Protein AF-A0A8H3ZBY4-F1 (afdb_monomer_lite)

Secondary structure (DSSP, 8-state):
-----SSTTSTTSTTS------PPPBS-HHHHTHHHHHH---SSTTPPEEEEEEEEESSSSEEEEEEEEEETTEEEEEEEEEE--TT-EEEEE-TTSS-TTEEEEE-PPPEEEEE-TT-SS-EEEEEEEEE-SS-EEEEEEEEESSS-GGGEEEEEEEETTSS-EEEEESSPPSS-EEEEEPTT-EEEEEEEEPGGGTTS-EEEEEEEE--TT---HHHHHTTTTSBGGGGEEEEGGG-TT--S--------

Structure (mmCIF, N/CA/C/O backbone):
data_AF-A0A8H3ZBY4-F1
#
_entry.id   AF-A0A8H3ZBY4-F1
#
loop_
_atom_site.group_PDB
_atom_site.id
_atom_site.type_symbol
_atom_site.label_atom_id
_atom_site.label_alt_id
_atom_site.label_comp_id
_atom_site.label_asym_id
_atom_site.label_entity_id
_atom_site.label_seq_id
_atom_site.pdbx_PDB_ins_code
_atom_site.Cartn_x
_atom_site.Cartn_y
_atom_site.Cartn_z
_atom_site.occupancy
_atom_site.B_iso_or_equiv
_atom_site.auth_seq_id
_atom_site.auth_comp_id
_atom_site.auth_asym_id
_atom_site.auth_atom_id
_atom_site.pdbx_PDB_model_num
ATOM 1 N N . MET A 1 1 ? 7.062 -51.627 -42.697 1.00 39.53 1 MET A N 1
ATOM 2 C CA . MET A 1 1 ? 7.674 -51.010 -41.499 1.00 39.53 1 MET A CA 1
ATOM 3 C C . MET A 1 1 ? 8.333 -49.692 -41.887 1.00 39.53 1 MET A C 1
ATOM 5 O O . MET A 1 1 ? 9.428 -49.724 -42.424 1.00 39.53 1 MET A O 1
ATOM 9 N N . LYS A 1 2 ? 7.661 -48.557 -41.666 1.00 33.38 2 LYS A N 1
ATOM 10 C CA . LYS A 1 2 ? 8.268 -47.217 -41.589 1.00 33.38 2 LYS A CA 1
ATOM 11 C C . LYS A 1 2 ? 7.387 -46.391 -40.653 1.00 33.38 2 LYS A C 1
ATOM 13 O O . LYS A 1 2 ? 6.396 -45.817 -41.078 1.00 33.38 2 LYS A O 1
ATOM 18 N N . ALA A 1 3 ? 7.693 -46.461 -39.363 1.00 42.72 3 ALA A N 1
ATOM 19 C CA . ALA A 1 3 ? 7.068 -45.664 -38.319 1.00 42.72 3 ALA A CA 1
ATOM 20 C C . ALA A 1 3 ? 8.110 -44.649 -37.843 1.00 42.72 3 ALA A C 1
ATOM 22 O O . ALA A 1 3 ? 8.854 -44.929 -36.916 1.00 42.72 3 ALA A O 1
ATOM 23 N N . PHE A 1 4 ? 8.217 -43.521 -38.539 1.00 49.34 4 PHE A N 1
ATOM 24 C CA . PHE A 1 4 ? 9.007 -42.363 -38.119 1.00 49.34 4 PHE A CA 1
ATOM 25 C C . PHE A 1 4 ? 8.400 -41.129 -38.785 1.00 49.34 4 PHE A C 1
ATOM 27 O O . PHE A 1 4 ? 8.903 -40.690 -39.806 1.00 49.34 4 PHE A O 1
ATOM 34 N N . ASP A 1 5 ? 7.275 -40.634 -38.263 1.00 47.12 5 ASP A N 1
ATOM 35 C CA . ASP A 1 5 ? 6.756 -39.310 -38.659 1.00 47.12 5 ASP A CA 1
ATOM 36 C C . ASP A 1 5 ? 5.780 -38.678 -37.649 1.00 47.12 5 ASP A C 1
ATOM 38 O O . ASP A 1 5 ? 5.050 -37.741 -37.955 1.00 47.12 5 ASP A O 1
ATOM 42 N N . SER A 1 6 ? 5.765 -39.152 -36.402 1.00 46.03 6 SER A N 1
ATOM 43 C CA . SER A 1 6 ? 4.920 -38.578 -35.344 1.00 46.03 6 SER A CA 1
ATOM 44 C C . SER A 1 6 ? 5.687 -37.729 -34.327 1.00 46.03 6 SER A C 1
ATOM 46 O O . SER A 1 6 ? 5.061 -37.027 -33.537 1.00 46.03 6 SER A O 1
ATOM 48 N N . LEU A 1 7 ? 7.027 -37.726 -34.351 1.00 43.91 7 LEU A N 1
ATOM 49 C CA . LEU A 1 7 ? 7.822 -36.936 -33.400 1.00 43.91 7 LEU A CA 1
ATOM 50 C C . LEU A 1 7 ? 7.946 -35.456 -33.809 1.00 43.91 7 LEU A C 1
ATOM 52 O O . LEU A 1 7 ? 8.046 -34.587 -32.949 1.00 43.91 7 LEU A O 1
ATOM 56 N N . SER A 1 8 ? 7.866 -35.151 -35.106 1.00 44.59 8 SER A N 1
ATOM 57 C CA . SER A 1 8 ? 7.977 -33.787 -35.651 1.00 44.59 8 SER A CA 1
ATOM 58 C C . SER A 1 8 ? 6.738 -32.922 -35.377 1.00 44.59 8 SER A C 1
ATOM 60 O O . SER A 1 8 ? 6.825 -31.697 -35.377 1.00 44.59 8 SER A O 1
ATOM 62 N N . LEU A 1 9 ? 5.589 -33.552 -35.102 1.00 41.53 9 LEU A N 1
ATOM 63 C CA . LEU A 1 9 ? 4.327 -32.875 -34.773 1.00 41.53 9 LEU A CA 1
ATOM 64 C C . LEU A 1 9 ? 4.152 -32.575 -33.276 1.00 41.53 9 LEU A C 1
ATOM 66 O O . LEU A 1 9 ? 3.220 -31.862 -32.913 1.00 41.53 9 LEU A O 1
ATOM 70 N N . LEU A 1 10 ? 5.048 -33.059 -32.411 1.00 43.72 10 LEU A N 1
ATOM 71 C CA . LEU A 1 10 ? 5.030 -32.754 -30.973 1.00 43.72 10 LEU A CA 1
ATOM 72 C C . LEU A 1 10 ? 5.934 -31.572 -30.590 1.00 43.72 10 LEU A C 1
ATOM 74 O O . LEU A 1 10 ? 5.859 -31.087 -29.462 1.00 43.72 10 LEU A O 1
ATOM 78 N N . LEU A 1 11 ? 6.739 -31.048 -31.523 1.00 43.47 11 LEU A N 1
ATOM 79 C CA . LEU A 1 11 ? 7.607 -29.900 -31.254 1.00 43.47 11 LEU A CA 1
ATOM 80 C C . LEU A 1 11 ? 6.955 -28.496 -31.220 1.00 43.47 11 LEU A C 1
ATOM 82 O O . LEU A 1 11 ? 7.626 -27.607 -30.698 1.00 43.47 11 LEU A O 1
ATOM 86 N N . PRO A 1 12 ? 5.697 -28.221 -31.642 1.00 43.69 12 PRO A N 1
ATOM 87 C CA . PRO A 1 12 ? 5.129 -26.883 -31.460 1.00 43.69 12 PRO A CA 1
ATOM 88 C C . PRO A 1 12 ? 4.427 -26.687 -30.101 1.00 43.69 12 PRO A C 1
ATOM 90 O O . PRO A 1 12 ? 4.002 -25.577 -29.797 1.00 43.69 12 PRO A O 1
ATOM 93 N N . LEU A 1 13 ? 4.321 -27.718 -29.250 1.00 39.03 13 LEU A N 1
ATOM 94 C CA . LEU A 1 13 ? 3.692 -27.598 -27.921 1.00 39.03 13 LEU A CA 1
ATOM 95 C C . LEU A 1 13 ? 4.675 -27.282 -26.785 1.00 39.03 13 LEU A C 1
ATOM 97 O O . LEU A 1 13 ? 4.253 -26.842 -25.717 1.00 39.03 13 LEU A O 1
ATOM 101 N N . ALA A 1 14 ? 5.983 -27.430 -27.009 1.00 38.03 14 ALA A N 1
ATOM 102 C CA . ALA A 1 14 ? 6.996 -27.095 -26.006 1.00 38.03 14 ALA A CA 1
ATOM 103 C C . ALA A 1 14 ? 7.326 -25.588 -25.940 1.00 38.03 14 ALA A C 1
ATOM 105 O O . ALA A 1 14 ? 7.957 -25.151 -24.980 1.00 38.03 14 ALA A O 1
ATOM 106 N N . SER A 1 15 ? 6.889 -24.774 -26.912 1.00 36.00 15 SER A N 1
ATOM 107 C CA . SER A 1 15 ? 7.180 -23.329 -26.944 1.00 36.00 15 SER A CA 1
ATOM 108 C C . SER A 1 15 ? 6.026 -22.429 -26.485 1.00 36.00 15 SER A C 1
ATOM 110 O O . SER A 1 15 ? 6.134 -21.212 -26.602 1.00 36.00 15 SER A O 1
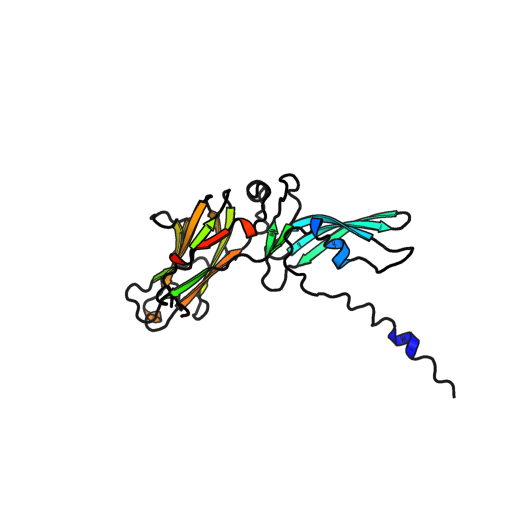ATOM 112 N N . LEU A 1 16 ? 4.928 -22.991 -25.967 1.00 34.62 16 LEU A N 1
ATOM 113 C CA . LEU A 1 16 ? 3.747 -22.231 -25.518 1.00 34.62 16 LEU A CA 1
ATOM 114 C C . LEU A 1 16 ? 3.625 -22.084 -23.992 1.00 34.62 16 LEU A C 1
ATOM 116 O O . LEU A 1 16 ? 2.655 -21.512 -23.506 1.00 34.62 16 LEU A O 1
ATOM 120 N N . PHE A 1 17 ? 4.635 -22.511 -23.229 1.00 36.56 17 PHE A N 1
ATOM 121 C CA . PHE A 1 17 ? 4.682 -22.329 -21.775 1.00 36.56 17 PHE A CA 1
ATOM 122 C C . PHE A 1 17 ? 5.876 -21.479 -21.333 1.00 36.56 17 PHE A C 1
ATOM 124 O O . PHE A 1 17 ? 6.641 -21.865 -20.450 1.00 36.56 17 PHE A O 1
ATOM 131 N N . THR A 1 18 ? 6.042 -20.273 -21.876 1.00 38.78 18 THR A N 1
ATOM 132 C CA . THR A 1 18 ? 6.831 -19.253 -21.166 1.00 38.78 18 THR A CA 1
ATOM 133 C C . THR A 1 18 ? 5.965 -18.616 -20.086 1.00 38.78 18 THR A C 1
ATOM 135 O O . THR A 1 18 ? 5.445 -17.518 -20.234 1.00 38.78 18 THR A O 1
ATOM 138 N N . ARG A 1 19 ? 5.799 -19.389 -19.008 1.00 41.81 19 ARG A N 1
ATOM 139 C CA . ARG A 1 19 ? 5.752 -18.944 -17.612 1.00 41.81 19 ARG A CA 1
ATOM 140 C C . ARG A 1 19 ? 5.044 -17.605 -17.372 1.00 41.81 19 ARG A C 1
ATOM 142 O O . ARG A 1 19 ? 5.686 -16.594 -17.107 1.00 41.81 19 ARG A O 1
ATOM 149 N N . ALA A 1 20 ? 3.717 -17.658 -17.286 1.00 36.84 20 ALA A N 1
ATOM 150 C CA . ALA A 1 20 ? 3.004 -16.878 -16.278 1.00 36.84 20 ALA A CA 1
ATOM 151 C C . ALA A 1 20 ? 3.402 -17.437 -14.896 1.00 36.84 20 ALA A C 1
ATOM 153 O O . ALA A 1 20 ? 2.708 -18.258 -14.302 1.00 36.84 20 ALA A O 1
ATOM 154 N N . HIS A 1 21 ? 4.612 -17.120 -14.444 1.00 45.31 21 HIS A N 1
ATOM 155 C CA . HIS A 1 21 ? 5.040 -17.376 -13.077 1.00 45.31 21 HIS A CA 1
ATOM 156 C C . HIS A 1 21 ? 5.120 -16.025 -12.398 1.00 45.31 21 HIS A C 1
ATOM 158 O O . HIS A 1 21 ? 5.852 -15.157 -12.873 1.00 45.31 21 HIS A O 1
ATOM 164 N N . GLY A 1 22 ? 4.354 -15.865 -11.321 1.00 57.22 22 GLY A N 1
ATOM 165 C CA . GLY A 1 22 ? 4.391 -14.667 -10.502 1.00 57.22 22 GLY A CA 1
ATOM 166 C C . GLY A 1 22 ? 5.824 -14.339 -10.131 1.00 57.22 22 GLY A C 1
ATOM 167 O O . GLY A 1 22 ? 6.482 -15.101 -9.424 1.00 57.22 22 GLY A O 1
ATOM 168 N N . PHE A 1 23 ? 6.328 -13.231 -10.667 1.00 70.19 23 PHE A N 1
ATOM 169 C CA . PHE A 1 23 ? 7.669 -12.758 -10.352 1.00 70.19 23 PHE A CA 1
ATOM 170 C C . PHE A 1 23 ? 7.745 -12.430 -8.863 1.00 70.19 23 PHE A C 1
ATOM 172 O O . PHE A 1 23 ? 6.765 -11.969 -8.291 1.00 70.19 23 PHE A O 1
ATOM 179 N N . GLU A 1 24 ? 8.892 -12.654 -8.222 1.00 80.69 24 GLU A N 1
ATOM 180 C CA . GLU A 1 24 ? 9.129 -12.134 -6.870 1.00 80.69 24 GLU A CA 1
ATOM 181 C C . GLU A 1 24 ? 8.857 -10.622 -6.811 1.00 80.69 24 GLU A C 1
ATOM 183 O O . GLU A 1 24 ? 8.955 -9.961 -7.848 1.00 80.69 24 GLU A O 1
ATOM 188 N N . PRO A 1 25 ? 8.510 -10.053 -5.637 1.00 84.62 25 PRO A N 1
ATOM 189 C CA . PRO A 1 25 ? 8.341 -8.613 -5.514 1.00 84.62 25 PRO A CA 1
ATOM 190 C C . PRO A 1 25 ? 9.556 -7.879 -6.086 1.00 84.62 25 PRO A C 1
ATOM 192 O O . PRO A 1 25 ? 10.699 -8.184 -5.748 1.00 84.62 25 PRO A O 1
ATOM 195 N N . PHE A 1 26 ? 9.304 -6.913 -6.961 1.00 87.38 26 PHE A N 1
ATOM 196 C CA . PHE A 1 26 ? 10.343 -6.100 -7.574 1.00 87.38 26 PHE A CA 1
ATOM 197 C C . PHE A 1 26 ? 9.939 -4.630 -7.464 1.00 87.38 26 PHE A C 1
ATOM 199 O O . PHE A 1 26 ? 8.843 -4.271 -7.891 1.00 87.38 26 PHE A O 1
ATOM 206 N N . PRO A 1 27 ? 10.800 -3.752 -6.932 1.00 83.00 27 PRO A N 1
ATOM 207 C CA . PRO A 1 27 ? 10.450 -2.345 -6.744 1.00 83.00 27 PRO A CA 1
ATOM 208 C C . PRO A 1 27 ? 10.573 -1.506 -8.020 1.00 83.00 27 PRO A C 1
ATOM 210 O O . PRO A 1 27 ? 10.006 -0.424 -8.106 1.00 83.00 27 PRO A O 1
ATOM 213 N N . SER A 1 28 ? 11.309 -1.995 -9.020 1.00 87.50 28 SER A N 1
ATOM 214 C CA . SER A 1 28 ? 11.620 -1.268 -10.252 1.00 87.50 28 SER A CA 1
ATOM 215 C C . SER A 1 28 ? 11.564 -2.210 -11.447 1.00 87.50 28 SER A C 1
ATOM 217 O O . SER A 1 28 ? 12.433 -3.070 -11.599 1.00 87.50 28 SER A O 1
ATOM 219 N N . ALA A 1 29 ? 10.576 -2.045 -12.324 1.00 90.44 29 ALA A N 1
ATOM 220 C CA . ALA A 1 29 ? 10.483 -2.809 -13.565 1.00 90.44 29 ALA A CA 1
ATOM 221 C C . ALA A 1 29 ? 11.651 -2.498 -14.511 1.00 90.44 29 ALA A C 1
ATOM 223 O O . ALA A 1 29 ? 12.095 -3.385 -15.245 1.00 90.44 29 ALA A O 1
ATOM 224 N N . LYS A 1 30 ? 12.178 -1.263 -14.483 1.00 89.69 30 LYS A N 1
ATOM 225 C CA . LYS A 1 30 ? 13.380 -0.880 -15.241 1.00 89.69 30 LYS A CA 1
ATOM 226 C C . LYS A 1 30 ? 14.618 -1.633 -14.761 1.00 89.69 30 LYS A C 1
ATOM 228 O O . LYS A 1 30 ? 15.283 -2.272 -15.573 1.00 89.69 30 LYS A O 1
ATOM 233 N N . SER A 1 31 ? 14.891 -1.608 -13.456 1.00 87.75 31 SER A N 1
ATOM 234 C CA . SER A 1 31 ? 16.074 -2.255 -12.865 1.00 87.75 31 SER A CA 1
ATOM 235 C C . SER A 1 31 ? 15.978 -3.780 -12.934 1.00 87.75 31 SER A C 1
ATOM 237 O O . SER A 1 31 ? 16.963 -4.455 -13.215 1.00 87.75 31 SER A O 1
ATOM 239 N N . PHE A 1 32 ? 14.770 -4.326 -12.757 1.00 88.75 32 PHE A N 1
ATOM 240 C CA . PHE A 1 32 ? 14.477 -5.750 -12.934 1.00 88.75 32 PHE A CA 1
ATOM 241 C C . PHE A 1 32 ? 14.501 -6.198 -14.409 1.00 88.75 32 PHE A C 1
ATOM 243 O O . PHE A 1 32 ? 14.571 -7.391 -14.709 1.00 88.75 32 PHE A O 1
ATOM 250 N N . ASN A 1 33 ? 14.443 -5.239 -15.338 1.00 89.69 33 ASN A N 1
ATOM 251 C CA . ASN A 1 33 ? 14.240 -5.430 -16.767 1.00 89.69 33 ASN A CA 1
ATOM 252 C C . ASN A 1 33 ? 13.070 -6.385 -17.079 1.00 89.69 33 ASN A C 1
ATOM 254 O O . ASN A 1 33 ? 13.232 -7.437 -17.703 1.00 89.69 33 ASN A O 1
ATOM 258 N N . LEU A 1 34 ? 11.868 -5.995 -16.660 1.00 91.19 34 LEU A N 1
ATOM 259 C CA . LEU A 1 34 ? 10.649 -6.788 -16.817 1.00 91.19 34 LEU A CA 1
ATOM 260 C C . LEU A 1 34 ? 10.369 -7.199 -18.276 1.00 91.19 34 LEU A C 1
ATOM 262 O O . LEU A 1 34 ? 10.056 -8.356 -18.539 1.00 91.19 34 LEU A O 1
ATOM 266 N N . CYS A 1 35 ? 10.564 -6.308 -19.249 1.00 91.44 35 CYS A N 1
ATOM 267 C CA . CYS A 1 35 ? 10.411 -6.618 -20.674 1.00 91.44 35 CYS A CA 1
ATOM 268 C C . CYS A 1 35 ? 11.313 -7.774 -21.139 1.00 91.44 35 CYS A C 1
ATOM 270 O O . CYS A 1 35 ? 10.873 -8.601 -21.935 1.00 91.44 35 CYS A O 1
ATOM 272 N N . ALA A 1 36 ? 12.550 -7.866 -20.635 1.00 89.88 36 ALA A N 1
ATOM 273 C CA . ALA A 1 36 ? 13.419 -9.009 -20.916 1.00 89.88 36 ALA A CA 1
ATOM 274 C C . ALA A 1 36 ? 12.842 -10.310 -20.359 1.00 89.88 36 ALA A C 1
ATOM 276 O O . ALA A 1 36 ? 12.880 -11.336 -21.032 1.00 89.88 36 ALA A O 1
ATOM 277 N N . LYS A 1 37 ? 12.296 -10.273 -19.142 1.00 88.19 37 LYS A N 1
ATOM 278 C CA . LYS A 1 37 ? 11.697 -11.449 -18.498 1.00 88.19 37 LYS A CA 1
ATOM 279 C C . LYS A 1 37 ? 10.441 -11.930 -19.221 1.00 88.19 37 LYS A C 1
ATOM 281 O O . LYS A 1 37 ? 10.224 -13.133 -19.297 1.00 88.19 37 LYS A O 1
ATOM 286 N N . LEU A 1 38 ? 9.650 -11.002 -19.757 1.00 86.38 38 LEU A N 1
ATOM 287 C CA . LEU A 1 38 ? 8.409 -11.304 -20.469 1.00 86.38 38 LEU A CA 1
ATOM 288 C C . LEU A 1 38 ? 8.637 -11.782 -21.905 1.00 86.38 38 LEU A C 1
ATOM 290 O O . LEU A 1 38 ? 7.911 -12.651 -22.377 1.00 86.38 38 LEU A O 1
ATOM 294 N N . TYR A 1 39 ? 9.606 -11.194 -22.614 1.00 85.12 39 TYR A N 1
ATOM 295 C CA . TYR A 1 39 ? 9.655 -11.295 -24.075 1.00 85.12 39 TYR A CA 1
ATOM 296 C C . TYR A 1 39 ? 10.981 -11.795 -24.660 1.00 85.12 39 TYR A C 1
ATOM 298 O O . TYR A 1 39 ? 11.034 -12.013 -25.871 1.00 85.12 39 TYR A O 1
ATOM 306 N N . ASN A 1 40 ? 12.058 -11.973 -23.879 1.00 80.12 40 ASN A N 1
ATOM 307 C CA . ASN A 1 40 ? 13.326 -12.433 -24.460 1.00 80.12 40 ASN A CA 1
ATOM 308 C C . ASN A 1 40 ? 13.192 -13.830 -25.080 1.00 80.12 40 ASN A C 1
ATOM 310 O O . ASN A 1 40 ? 12.875 -14.807 -24.403 1.00 80.12 40 ASN A O 1
ATOM 314 N N . GLY A 1 41 ? 13.536 -13.925 -26.363 1.00 63.50 41 GLY A N 1
ATOM 315 C CA . GLY A 1 41 ? 13.592 -15.182 -27.102 1.00 63.50 41 GLY A CA 1
ATOM 316 C C . GLY A 1 41 ? 14.977 -15.825 -27.027 1.00 63.50 41 GLY A C 1
ATOM 317 O O . GLY A 1 41 ? 15.783 -15.630 -27.932 1.00 63.50 41 GLY A O 1
ATOM 318 N N . GLY A 1 42 ? 15.253 -16.589 -25.965 1.00 61.19 42 GLY A N 1
ATOM 319 C CA . GLY A 1 42 ? 16.368 -17.552 -25.906 1.00 61.19 42 GLY A CA 1
ATOM 320 C C . GLY A 1 42 ? 17.800 -16.999 -26.080 1.00 61.19 42 GLY A C 1
ATOM 321 O O . GLY A 1 42 ? 18.085 -15.827 -25.820 1.00 61.19 42 GLY A O 1
ATOM 322 N N . SER A 1 43 ? 18.735 -17.876 -26.475 1.00 55.03 43 SER A N 1
ATOM 323 C CA . SER A 1 43 ? 20.166 -17.586 -26.686 1.00 55.03 43 SER A CA 1
ATOM 324 C C . SER A 1 43 ? 20.608 -17.873 -28.134 1.00 55.03 43 SER A C 1
ATOM 326 O O . SER A 1 43 ? 20.102 -18.796 -28.763 1.00 55.03 43 SER A O 1
ATOM 328 N N . GLY A 1 44 ? 21.557 -17.084 -28.668 1.00 59.97 44 GLY A N 1
ATOM 329 C CA . GLY A 1 44 ? 22.170 -17.288 -29.995 1.00 59.97 44 GLY A CA 1
ATOM 330 C C . GLY A 1 44 ? 22.177 -16.057 -30.928 1.00 59.97 44 GLY A C 1
ATOM 331 O O . GLY A 1 44 ? 21.646 -15.000 -30.566 1.00 59.97 44 GLY A O 1
ATOM 332 N N . PRO A 1 45 ? 22.794 -16.166 -32.125 1.00 58.91 45 PRO A N 1
ATOM 333 C CA . PRO A 1 45 ? 22.735 -15.150 -33.182 1.00 58.91 45 PRO A CA 1
ATOM 334 C C . PRO A 1 45 ? 21.303 -15.013 -33.722 1.00 58.91 45 PRO A C 1
ATOM 336 O O . PRO A 1 45 ? 20.641 -16.018 -33.956 1.00 58.91 45 PRO A O 1
ATOM 339 N N . GLY A 1 46 ? 20.806 -13.785 -33.911 1.00 67.62 46 GLY A N 1
ATOM 340 C CA . GLY A 1 46 ? 19.409 -13.540 -34.317 1.00 67.62 46 GLY A CA 1
ATOM 341 C C . GLY A 1 46 ? 18.430 -13.297 -33.163 1.00 67.62 46 GLY A C 1
ATOM 342 O O . GLY A 1 46 ? 17.260 -13.018 -33.414 1.00 67.62 46 GLY A O 1
ATOM 343 N N . ARG A 1 47 ? 18.892 -13.363 -31.905 1.00 79.44 47 ARG A N 1
ATOM 344 C CA . ARG A 1 47 ? 18.031 -13.150 -30.735 1.00 79.44 47 ARG A CA 1
ATOM 345 C C . ARG A 1 47 ? 17.471 -11.729 -30.672 1.00 79.44 47 ARG A C 1
ATOM 347 O O . ARG A 1 47 ? 18.169 -10.757 -30.965 1.00 79.44 47 ARG A O 1
ATOM 354 N N . VAL A 1 48 ? 16.238 -11.629 -30.186 1.00 82.50 48 VAL A N 1
ATOM 355 C CA . VAL A 1 48 ? 15.610 -10.355 -29.833 1.00 82.50 48 VAL A CA 1
ATOM 356 C C . VAL A 1 48 ? 15.896 -10.069 -28.366 1.00 82.50 48 VAL A C 1
ATOM 358 O O . VAL A 1 48 ? 15.512 -10.853 -27.496 1.00 82.50 48 VAL A O 1
ATOM 361 N N . VAL A 1 49 ? 16.576 -8.960 -28.0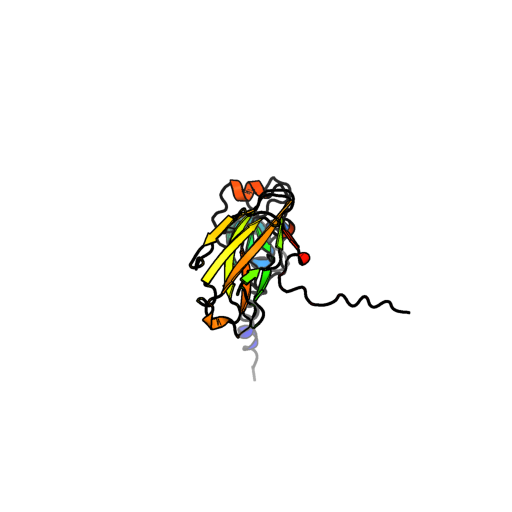86 1.00 88.25 49 VAL A N 1
ATOM 362 C CA . VAL A 1 49 ? 16.817 -8.508 -26.710 1.00 88.25 49 VAL A CA 1
ATOM 363 C C . VAL A 1 49 ? 15.814 -7.424 -26.370 1.00 88.25 49 VAL A C 1
ATOM 365 O O . VAL A 1 49 ? 15.737 -6.423 -27.079 1.00 88.25 49 VAL A O 1
ATOM 368 N N . PHE A 1 50 ? 15.082 -7.604 -25.276 1.00 91.06 50 PHE A N 1
ATOM 369 C CA . PHE A 1 50 ? 14.174 -6.600 -24.750 1.00 91.06 50 PHE A CA 1
ATOM 370 C C . PHE A 1 50 ? 14.799 -5.837 -23.579 1.00 91.06 50 PHE A C 1
ATOM 372 O O . PHE A 1 50 ? 15.500 -6.391 -22.728 1.00 91.06 50 PHE A O 1
ATOM 379 N N . THR A 1 51 ? 14.511 -4.543 -23.520 1.00 91.31 51 THR A N 1
ATOM 380 C CA . THR A 1 51 ? 14.894 -3.657 -22.422 1.00 91.31 51 THR A CA 1
ATOM 381 C C . THR A 1 51 ? 13.682 -2.863 -21.979 1.00 91.31 51 THR A C 1
ATOM 383 O O . THR A 1 51 ? 12.951 -2.316 -22.802 1.00 91.31 51 THR A O 1
ATOM 386 N N . THR A 1 52 ? 13.467 -2.780 -20.673 1.00 92.12 52 THR A N 1
ATOM 387 C CA . THR A 1 52 ? 12.392 -1.966 -20.099 1.00 92.12 52 THR A CA 1
ATOM 388 C C . THR A 1 52 ? 12.809 -0.503 -20.096 1.00 92.12 52 THR A C 1
ATOM 390 O O . THR A 1 52 ? 13.780 -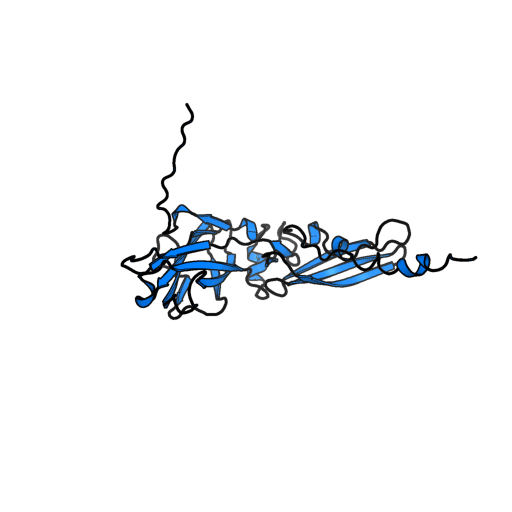0.138 -19.438 1.00 92.12 52 THR A O 1
ATOM 393 N N . LEU A 1 53 ? 12.096 0.338 -20.845 1.00 90.44 53 LEU A N 1
ATOM 394 C CA . LEU A 1 53 ? 12.344 1.780 -20.892 1.00 90.44 53 LEU A CA 1
ATOM 395 C C . LEU A 1 53 ? 11.534 2.520 -19.830 1.00 90.44 53 LEU A C 1
ATOM 397 O O . LEU A 1 53 ? 12.054 3.425 -19.179 1.00 90.44 53 LEU A O 1
ATOM 401 N N . GLN A 1 54 ? 10.256 2.165 -19.699 1.00 90.81 54 GLN A N 1
ATOM 402 C CA . GLN A 1 54 ? 9.309 2.808 -18.791 1.00 90.81 54 GLN A CA 1
ATOM 403 C C . GLN A 1 54 ? 8.327 1.780 -18.242 1.00 90.81 54 GLN A C 1
ATOM 405 O O . GLN A 1 54 ? 7.964 0.832 -18.944 1.00 90.81 54 GLN A O 1
ATOM 410 N N . ALA A 1 55 ? 7.871 2.021 -17.020 1.00 89.19 55 ALA A N 1
ATOM 411 C CA . ALA A 1 55 ? 6.798 1.284 -16.387 1.00 89.19 55 ALA A CA 1
ATOM 412 C C . ALA A 1 55 ? 5.943 2.233 -15.543 1.00 89.19 55 ALA A C 1
ATOM 414 O O . ALA A 1 55 ? 6.471 3.028 -14.772 1.00 89.19 55 ALA A O 1
ATOM 415 N N . GLN A 1 56 ? 4.623 2.182 -15.695 1.00 87.75 56 GLN A N 1
ATOM 416 C CA . GLN A 1 56 ? 3.711 3.034 -14.932 1.00 87.75 56 GLN A CA 1
ATOM 417 C C . GLN A 1 56 ? 2.495 2.246 -14.467 1.00 87.75 56 GLN A C 1
ATOM 419 O O . GLN A 1 56 ? 1.877 1.541 -15.267 1.00 87.75 56 GLN A O 1
ATOM 424 N N . CYS A 1 57 ? 2.106 2.438 -13.206 1.00 84.00 57 CYS A N 1
ATOM 425 C CA . CYS A 1 57 ? 0.844 1.922 -12.691 1.00 84.00 57 CYS A CA 1
ATOM 426 C C . CYS A 1 57 ? -0.335 2.550 -13.437 1.00 84.00 57 CYS A C 1
ATOM 428 O O . CYS A 1 57 ? -0.522 3.769 -13.430 1.00 84.00 57 CYS A O 1
ATOM 430 N N . THR A 1 58 ? -1.127 1.705 -14.083 1.00 81.69 58 THR A N 1
ATOM 431 C CA . THR A 1 58 ? -2.390 2.085 -14.730 1.00 81.69 58 THR A CA 1
ATOM 432 C C . THR A 1 58 ? -3.576 1.929 -13.788 1.00 81.69 58 THR A C 1
ATOM 434 O O . THR A 1 58 ? -4.539 2.685 -13.896 1.00 81.69 58 THR A O 1
ATOM 437 N N . ASP A 1 59 ? -3.474 1.009 -12.835 1.00 79.12 59 ASP A N 1
ATOM 438 C CA . ASP A 1 59 ? -4.380 0.816 -11.709 1.00 79.12 59 ASP A CA 1
ATOM 439 C C . ASP A 1 59 ? -3.586 0.242 -10.513 1.00 79.12 59 ASP A C 1
ATOM 441 O O . ASP A 1 59 ? -2.358 0.361 -10.466 1.00 79.12 59 ASP A O 1
ATOM 445 N N . THR A 1 60 ? -4.269 -0.312 -9.510 1.00 79.12 60 THR A N 1
ATOM 446 C CA . THR A 1 60 ? -3.643 -0.877 -8.304 1.00 79.12 60 THR A CA 1
ATOM 447 C C . THR A 1 60 ? -2.876 -2.176 -8.547 1.00 79.12 60 THR A C 1
ATOM 449 O O . THR A 1 60 ? -2.089 -2.562 -7.690 1.00 79.12 60 THR A O 1
ATOM 452 N N . LEU A 1 61 ? -3.071 -2.854 -9.676 1.00 85.62 61 LEU A N 1
ATOM 453 C CA . LEU A 1 61 ? -2.473 -4.149 -10.005 1.00 85.62 61 LEU A CA 1
ATOM 454 C C . LEU A 1 61 ? -1.695 -4.125 -11.325 1.00 85.62 61 LEU A C 1
ATOM 456 O O . LEU A 1 61 ? -0.804 -4.942 -11.511 1.00 85.62 61 LEU A O 1
ATOM 460 N N . THR A 1 62 ? -1.988 -3.209 -12.239 1.00 87.75 62 THR A N 1
ATOM 461 C CA . THR A 1 62 ? -1.525 -3.292 -13.627 1.00 87.75 62 THR A CA 1
ATOM 462 C C . THR A 1 62 ? -0.462 -2.245 -13.943 1.00 87.75 62 THR A C 1
ATOM 464 O O . THR A 1 62 ? -0.665 -1.041 -13.758 1.00 87.75 62 THR A O 1
ATOM 467 N N . LEU A 1 63 ? 0.656 -2.694 -14.512 1.00 88.88 63 LEU A N 1
ATOM 468 C CA . LEU A 1 63 ? 1.720 -1.880 -15.088 1.00 88.88 63 LEU A CA 1
ATOM 469 C C . LEU A 1 63 ? 1.537 -1.776 -16.599 1.00 88.88 63 LEU A C 1
ATOM 471 O O . LEU A 1 63 ? 1.507 -2.786 -17.295 1.00 88.88 63 LEU A O 1
ATOM 475 N N . SER A 1 64 ? 1.530 -0.552 -17.117 1.00 91.00 64 SER A N 1
ATOM 476 C CA . SER A 1 64 ? 1.832 -0.300 -18.527 1.00 91.00 64 SER A CA 1
ATOM 477 C C . SER A 1 64 ? 3.341 -0.235 -18.718 1.00 91.00 64 SER A C 1
ATOM 479 O O . SER A 1 64 ? 4.047 0.397 -17.931 1.00 91.00 64 SER A O 1
ATOM 481 N N . LEU A 1 65 ? 3.838 -0.888 -19.762 1.00 92.25 65 LEU A N 1
ATOM 482 C CA . LEU A 1 65 ? 5.254 -1.022 -20.070 1.00 92.25 65 LEU A CA 1
ATOM 483 C C . LEU A 1 65 ? 5.565 -0.421 -21.435 1.00 92.25 65 LEU A C 1
ATOM 485 O O . LEU A 1 65 ? 4.842 -0.622 -22.411 1.00 92.25 65 LEU A O 1
ATOM 489 N N . SER A 1 66 ? 6.706 0.256 -21.512 1.00 94.06 66 SER A N 1
ATOM 490 C CA . SER A 1 66 ? 7.351 0.615 -22.770 1.00 94.06 66 SER A CA 1
ATOM 491 C C . SER A 1 66 ? 8.663 -0.144 -22.860 1.00 94.06 66 SER A C 1
ATOM 493 O O . SER A 1 66 ? 9.577 0.079 -22.063 1.00 94.06 66 SER A O 1
ATOM 495 N N . CYS A 1 67 ? 8.750 -1.059 -23.816 1.00 93.12 67 CYS A N 1
ATOM 496 C CA . CYS A 1 67 ? 9.918 -1.886 -24.057 1.00 93.12 67 CYS A CA 1
ATOM 497 C C . CYS A 1 67 ? 10.650 -1.403 -25.309 1.00 93.12 67 CYS A C 1
ATOM 499 O O . CYS A 1 67 ? 10.026 -1.095 -26.323 1.00 93.12 67 CYS A O 1
ATOM 501 N N . TRP A 1 68 ? 11.976 -1.401 -25.274 1.00 93.06 68 TRP A N 1
ATOM 502 C CA . TRP A 1 68 ? 12.795 -1.421 -26.478 1.00 93.06 68 TRP A CA 1
ATOM 503 C C . TRP A 1 68 ? 13.084 -2.868 -26.846 1.00 93.06 68 TRP A C 1
ATOM 505 O O . TRP A 1 68 ? 13.360 -3.670 -25.956 1.00 93.06 68 TRP A O 1
ATOM 515 N N . TYR A 1 69 ? 13.051 -3.198 -28.129 1.00 90.94 69 TYR A N 1
ATOM 516 C CA . TYR A 1 69 ? 13.594 -4.451 -28.628 1.00 90.94 69 TYR A CA 1
ATOM 517 C C . TYR A 1 69 ? 14.722 -4.172 -29.617 1.00 90.94 69 TYR A C 1
ATOM 519 O O . TYR A 1 69 ? 14.622 -3.272 -30.451 1.00 90.94 69 TYR A O 1
ATOM 527 N N . ALA A 1 70 ? 15.791 -4.954 -29.520 1.00 88.06 70 ALA A N 1
ATOM 528 C CA . ALA A 1 70 ? 16.927 -4.920 -30.427 1.00 88.06 70 ALA A CA 1
ATOM 529 C C . ALA A 1 70 ? 17.026 -6.251 -31.181 1.00 88.06 70 ALA A C 1
ATOM 531 O O . ALA A 1 70 ? 17.087 -7.321 -30.574 1.00 88.06 70 ALA A O 1
ATOM 532 N N . LEU A 1 71 ? 17.037 -6.151 -32.507 1.00 83.81 71 LEU A N 1
ATOM 533 C CA . LEU A 1 71 ? 17.379 -7.192 -33.471 1.00 83.81 71 LEU A CA 1
ATOM 534 C C . LEU A 1 71 ? 18.808 -6.930 -33.981 1.00 83.81 71 LEU A C 1
ATOM 536 O O . LEU A 1 71 ? 19.285 -5.800 -33.879 1.00 83.81 71 LEU A O 1
ATOM 540 N N . PRO A 1 72 ? 19.492 -7.912 -34.596 1.00 79.69 72 PRO A N 1
ATOM 541 C CA . PRO A 1 72 ? 20.860 -7.721 -35.093 1.00 79.69 72 PRO A CA 1
ATOM 542 C C . PRO A 1 72 ? 21.068 -6.500 -36.008 1.00 79.69 72 PRO A C 1
ATOM 544 O O . PRO A 1 72 ? 22.153 -5.927 -36.018 1.00 79.69 72 PRO A O 1
ATOM 547 N N . HIS A 1 73 ? 20.038 -6.084 -36.754 1.00 80.56 73 HIS A N 1
ATOM 548 C CA . HIS A 1 73 ? 20.116 -4.975 -37.716 1.00 80.56 73 HIS A CA 1
ATOM 549 C C . HIS A 1 73 ? 18.964 -3.968 -37.596 1.00 80.56 73 HIS A C 1
ATOM 551 O O . HIS A 1 73 ? 18.775 -3.136 -38.478 1.00 80.56 73 HIS A O 1
ATOM 557 N N . ALA A 1 74 ? 18.160 -4.051 -36.536 1.00 84.75 74 ALA A N 1
ATOM 558 C CA . ALA A 1 74 ? 16.998 -3.189 -36.356 1.00 84.75 74 ALA A CA 1
ATOM 559 C C . ALA A 1 74 ? 16.634 -3.066 -34.877 1.00 84.75 74 ALA A C 1
ATOM 561 O O . ALA A 1 74 ? 17.087 -3.833 -34.033 1.00 84.75 74 ALA A O 1
ATOM 562 N N . GLY A 1 75 ? 15.765 -2.124 -34.554 1.00 85.75 75 GLY A N 1
ATOM 563 C CA . GLY A 1 75 ? 15.181 -2.033 -33.228 1.00 85.75 75 GLY A CA 1
ATOM 564 C C . GLY A 1 75 ? 13.903 -1.224 -33.264 1.00 85.75 75 GLY A C 1
ATOM 565 O O . GLY A 1 75 ? 13.596 -0.562 -34.257 1.00 85.75 75 GLY A O 1
ATOM 566 N N . GLY A 1 76 ? 13.143 -1.299 -32.186 1.00 90.12 76 GLY A N 1
ATOM 567 C CA . GLY A 1 76 ? 11.888 -0.581 -32.094 1.00 90.12 76 GLY A CA 1
ATOM 568 C C . GLY A 1 76 ? 11.334 -0.558 -30.686 1.00 90.12 76 GLY A C 1
ATOM 569 O O . GLY A 1 76 ? 11.871 -1.162 -29.756 1.00 90.12 76 GLY A O 1
ATOM 570 N N . LYS A 1 77 ? 10.227 0.166 -30.537 1.00 91.69 77 LYS A N 1
ATOM 571 C CA . LYS A 1 77 ? 9.465 0.210 -29.293 1.00 91.69 77 LYS A CA 1
ATOM 572 C C . LYS A 1 77 ? 8.293 -0.755 -29.376 1.00 91.69 77 LYS A C 1
ATOM 574 O O . LYS A 1 77 ? 7.635 -0.850 -30.408 1.00 91.69 77 LYS A O 1
ATOM 579 N N . LYS A 1 78 ? 8.015 -1.432 -28.269 1.00 88.94 78 LYS A N 1
ATOM 580 C CA . LYS A 1 78 ? 6.844 -2.282 -28.082 1.00 88.94 78 LYS A CA 1
ATOM 581 C C . LYS A 1 78 ? 6.190 -1.917 -26.754 1.00 88.94 78 LYS A C 1
ATOM 583 O O . LYS A 1 78 ? 6.860 -1.901 -25.725 1.00 88.94 78 LYS A O 1
ATOM 588 N N . GLY A 1 79 ? 4.899 -1.610 -26.789 1.00 89.81 79 GLY A N 1
ATOM 589 C CA . GLY A 1 79 ? 4.094 -1.483 -25.577 1.00 89.81 79 GLY A CA 1
ATOM 590 C C . GLY A 1 79 ? 3.753 -2.856 -24.999 1.00 89.81 79 GLY A C 1
ATOM 591 O O . GLY A 1 79 ? 3.747 -3.857 -25.718 1.00 89.81 79 GLY A O 1
ATOM 592 N N . GLY A 1 80 ? 3.453 -2.906 -23.712 1.00 87.81 80 GLY A N 1
ATOM 593 C CA . GLY A 1 80 ? 2.934 -4.105 -23.071 1.00 87.81 80 GLY A CA 1
ATOM 594 C C . GLY A 1 80 ? 2.224 -3.772 -21.773 1.00 87.81 80 GLY A C 1
ATOM 595 O O . GLY A 1 80 ? 2.328 -2.655 -21.271 1.00 87.81 80 GLY A O 1
ATOM 596 N N . GLU A 1 81 ? 1.537 -4.761 -21.226 1.00 91.19 81 GLU A N 1
ATOM 597 C CA . GLU A 1 81 ? 0.934 -4.684 -19.903 1.00 91.19 81 GLU A CA 1
ATOM 598 C C . GLU A 1 81 ? 1.424 -5.857 -19.063 1.00 91.19 81 GLU A C 1
ATOM 600 O O . GLU A 1 81 ? 1.749 -6.927 -19.586 1.00 91.19 81 GLU A O 1
ATOM 605 N N . PHE A 1 82 ? 1.522 -5.633 -17.760 1.00 91.06 82 PHE A N 1
ATOM 606 C CA . PHE A 1 82 ? 1.873 -6.657 -16.794 1.00 91.06 82 PHE A CA 1
ATOM 607 C C . PHE A 1 82 ? 1.010 -6.500 -15.549 1.00 91.06 82 PHE A C 1
ATOM 609 O O . PHE A 1 82 ? 0.903 -5.403 -15.010 1.00 91.06 82 PHE A O 1
ATOM 616 N N . GLN A 1 83 ? 0.418 -7.594 -15.082 1.00 91.25 83 GLN A N 1
ATOM 617 C CA . GLN A 1 83 ? -0.422 -7.602 -13.893 1.00 91.25 83 GLN A CA 1
ATOM 618 C C . GLN A 1 83 ? 0.366 -8.153 -12.703 1.00 91.25 83 GLN A C 1
ATOM 620 O O . GLN A 1 83 ? 0.877 -9.271 -12.755 1.00 91.25 83 GLN A O 1
ATOM 625 N N . CYS A 1 84 ? 0.458 -7.373 -11.628 1.00 86.94 84 CYS A N 1
ATOM 626 C CA . CYS A 1 84 ? 0.929 -7.842 -10.336 1.00 86.94 84 CYS A CA 1
ATOM 627 C C . CYS A 1 84 ? -0.013 -8.932 -9.817 1.00 86.94 84 CYS A C 1
ATOM 629 O O . CYS A 1 84 ? -1.234 -8.769 -9.809 1.00 86.94 84 CYS A O 1
ATOM 631 N N . ASP A 1 85 ? 0.566 -10.035 -9.362 1.00 84.06 85 ASP A N 1
ATOM 632 C CA . ASP A 1 85 ? -0.149 -11.190 -8.837 1.00 84.06 85 ASP A CA 1
ATOM 633 C C . ASP A 1 85 ? 0.314 -11.541 -7.415 1.00 84.06 85 ASP A C 1
ATOM 635 O O . ASP A 1 85 ? 1.216 -10.914 -6.851 1.00 84.06 85 ASP A O 1
ATOM 639 N N . GLY A 1 86 ? -0.334 -12.534 -6.800 1.00 78.50 86 GLY A N 1
ATOM 640 C CA . GLY A 1 86 ? 0.079 -13.052 -5.492 1.00 78.50 86 GLY A CA 1
ATOM 641 C C . GLY A 1 86 ? -0.085 -12.055 -4.341 1.00 78.50 86 GLY A C 1
ATOM 642 O O . GLY A 1 86 ? 0.769 -11.994 -3.462 1.00 78.50 86 GLY A O 1
ATOM 643 N N . GLY A 1 87 ? -1.147 -11.240 -4.361 1.00 76.81 87 GLY A N 1
ATOM 644 C CA . GLY A 1 87 ? -1.406 -10.221 -3.331 1.00 76.81 87 GLY A CA 1
ATOM 645 C C . GLY A 1 87 ? -0.527 -8.971 -3.444 1.00 76.81 87 GLY A C 1
ATOM 646 O O . GLY A 1 87 ? -0.546 -8.122 -2.554 1.00 76.81 87 GLY A O 1
ATOM 647 N N . ARG A 1 88 ? 0.242 -8.844 -4.529 1.00 85.81 88 ARG A N 1
ATOM 648 C CA . ARG A 1 88 ? 1.079 -7.677 -4.805 1.00 85.81 88 ARG A CA 1
ATOM 649 C C . ARG A 1 88 ? 0.275 -6.595 -5.504 1.00 85.81 88 ARG A C 1
ATOM 651 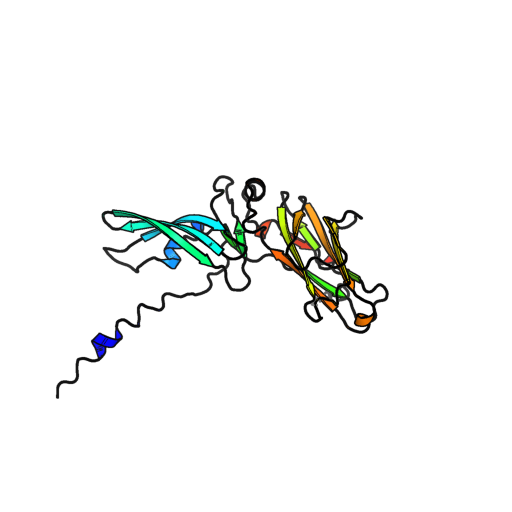O O . ARG A 1 88 ? -0.617 -6.874 -6.300 1.00 85.81 88 ARG A O 1
ATOM 658 N N . VAL A 1 89 ? 0.654 -5.357 -5.242 1.00 85.38 89 VAL A N 1
ATOM 659 C CA . VAL A 1 89 ? 0.082 -4.16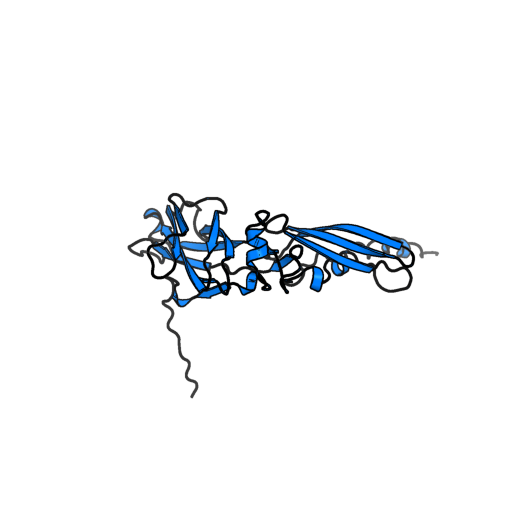6 -5.860 1.00 85.38 89 VAL A CA 1
ATOM 660 C C . VAL A 1 89 ? 1.137 -3.455 -6.693 1.00 85.38 89 VAL A C 1
ATOM 662 O O . VAL A 1 89 ? 2.337 -3.544 -6.419 1.00 85.38 89 VAL A O 1
ATOM 665 N N . CYS A 1 90 ? 0.680 -2.737 -7.710 1.00 84.44 90 CYS A N 1
ATOM 666 C CA . CYS A 1 90 ? 1.527 -1.845 -8.469 1.00 84.44 90 CYS A CA 1
ATOM 667 C C . CYS A 1 90 ? 1.919 -0.654 -7.599 1.00 84.44 90 CYS A C 1
ATOM 669 O O . CYS A 1 90 ? 1.061 0.111 -7.153 1.00 84.44 90 CYS A O 1
ATOM 671 N N . LEU A 1 91 ? 3.219 -0.489 -7.379 1.00 85.00 91 LEU A N 1
ATOM 672 C CA . LEU A 1 91 ? 3.779 0.609 -6.609 1.00 85.00 91 LEU A CA 1
ATOM 673 C C . LEU A 1 91 ? 4.559 1.540 -7.540 1.00 85.00 91 LEU A C 1
ATOM 675 O O . LEU A 1 91 ? 5.471 1.073 -8.230 1.00 85.00 91 LEU A O 1
ATOM 679 N N . PRO A 1 92 ? 4.239 2.847 -7.579 1.00 80.88 92 PRO A N 1
ATOM 680 C CA . PRO A 1 92 ? 5.084 3.800 -8.277 1.00 80.88 92 PRO A CA 1
ATOM 681 C C . PRO A 1 92 ? 6.464 3.833 -7.618 1.00 80.88 92 PRO A C 1
ATOM 683 O O . PRO A 1 92 ? 6.584 3.719 -6.397 1.00 80.88 92 PRO A O 1
ATOM 686 N N . ASN A 1 93 ? 7.495 4.008 -8.435 1.00 77.81 93 ASN A N 1
ATOM 687 C CA . ASN A 1 93 ? 8.873 4.040 -7.985 1.00 77.81 93 ASN A CA 1
ATOM 688 C C . ASN A 1 93 ? 9.587 5.271 -8.545 1.00 77.81 93 ASN A C 1
ATOM 690 O O . ASN A 1 93 ? 9.358 5.668 -9.685 1.00 77.81 93 ASN A O 1
ATOM 694 N N . ASN A 1 94 ? 10.460 5.875 -7.743 1.00 71.00 94 ASN A N 1
ATOM 695 C CA . ASN A 1 94 ? 11.303 6.986 -8.183 1.00 71.00 94 ASN A CA 1
ATOM 696 C C . ASN A 1 94 ? 12.703 6.895 -7.560 1.00 71.00 94 ASN A C 1
ATOM 698 O O . ASN A 1 94 ? 13.255 7.914 -7.149 1.00 71.00 94 ASN A O 1
ATOM 702 N N . ILE A 1 95 ? 13.271 5.684 -7.452 1.00 63.16 95 ILE A N 1
ATOM 703 C CA . ILE A 1 95 ? 14.641 5.491 -6.946 1.00 63.16 95 ILE A CA 1
ATOM 704 C C . ILE A 1 95 ? 15.605 6.419 -7.698 1.00 63.16 95 ILE A C 1
ATOM 706 O O . ILE A 1 95 ? 15.667 6.421 -8.928 1.00 63.16 95 ILE A O 1
ATOM 710 N N . GLY A 1 96 ? 16.356 7.230 -6.950 1.00 56.66 96 GLY A N 1
ATOM 711 C CA . GLY A 1 96 ? 17.305 8.198 -7.510 1.00 56.66 96 GLY A CA 1
ATOM 712 C C . GLY A 1 96 ? 16.691 9.518 -7.997 1.00 56.66 96 GLY A C 1
ATOM 713 O O . GLY A 1 96 ? 17.401 10.326 -8.596 1.00 56.66 96 GLY A O 1
ATOM 714 N N . GLY A 1 97 ? 15.395 9.756 -7.753 1.00 54.88 97 GLY A N 1
ATOM 715 C CA . GLY A 1 97 ? 14.725 11.059 -7.877 1.00 54.88 97 GLY A CA 1
ATOM 716 C C . GLY A 1 97 ? 14.559 11.605 -9.300 1.00 54.88 97 GLY A C 1
ATOM 717 O O . GLY A 1 97 ? 14.071 12.723 -9.469 1.00 54.88 97 GLY A O 1
ATOM 718 N N . LYS A 1 98 ? 14.971 10.851 -10.324 1.00 56.69 98 LYS A N 1
ATOM 719 C CA . LYS A 1 98 ? 15.037 11.311 -11.720 1.00 56.69 98 LYS A CA 1
ATOM 720 C C . LYS A 1 98 ? 14.029 10.636 -12.649 1.00 56.69 98 LYS A C 1
ATOM 722 O O . LYS A 1 98 ? 13.789 11.157 -13.735 1.00 56.69 98 LYS A O 1
ATOM 727 N N . ASP A 1 99 ? 13.426 9.520 -12.248 1.00 62.09 99 ASP A N 1
ATOM 728 C CA . ASP A 1 99 ? 12.644 8.663 -13.142 1.00 62.09 99 ASP A CA 1
ATOM 729 C C . ASP A 1 99 ? 11.207 8.493 -12.636 1.00 62.09 99 ASP A C 1
ATOM 731 O O . ASP A 1 99 ? 10.840 7.515 -12.000 1.00 62.09 99 ASP A O 1
ATOM 735 N N . VAL A 1 100 ? 10.346 9.454 -12.978 1.00 65.75 100 VAL A N 1
ATOM 736 C CA . VAL A 1 100 ? 8.904 9.445 -12.644 1.00 65.75 100 VAL A CA 1
ATOM 737 C C . VAL A 1 100 ? 8.071 8.433 -13.456 1.00 65.75 100 VAL A C 1
ATOM 739 O O . VAL A 1 100 ? 6.837 8.451 -13.399 1.00 65.75 100 VAL A O 1
ATOM 742 N N . ASN A 1 101 ? 8.738 7.588 -14.247 1.00 80.44 101 ASN A N 1
ATOM 743 C CA . ASN A 1 101 ? 8.155 6.619 -15.178 1.00 80.44 101 ASN A CA 1
ATOM 744 C C . ASN A 1 101 ? 8.653 5.197 -14.889 1.00 80.44 101 ASN A C 1
ATOM 746 O O . ASN A 1 101 ? 8.920 4.433 -15.822 1.00 80.44 101 ASN A O 1
ATOM 750 N N . ASP A 1 102 ? 8.828 4.876 -13.611 1.00 85.19 102 ASP A N 1
ATOM 751 C CA . ASP A 1 102 ? 9.123 3.529 -13.149 1.00 85.19 102 ASP A CA 1
ATOM 752 C C . ASP A 1 102 ? 8.109 3.092 -12.087 1.00 85.19 102 ASP A C 1
ATOM 754 O O . ASP A 1 102 ? 7.528 3.899 -11.356 1.00 85.19 102 ASP A O 1
ATOM 758 N N . ALA A 1 103 ? 7.870 1.791 -12.037 1.00 87.25 103 ALA A N 1
ATOM 759 C CA . ALA A 1 103 ? 6.952 1.164 -11.106 1.00 87.25 103 ALA A CA 1
ATOM 760 C C . ALA A 1 103 ? 7.366 -0.290 -10.896 1.00 87.25 103 ALA A C 1
ATOM 762 O O . ALA A 1 103 ? 8.066 -0.878 -11.724 1.00 87.25 103 ALA A O 1
ATOM 763 N N . GLY A 1 104 ? 6.914 -0.865 -9.794 1.00 88.25 104 GLY A N 1
ATOM 764 C CA . GLY A 1 104 ? 7.189 -2.237 -9.406 1.00 88.25 104 GLY A CA 1
ATOM 765 C C . GLY A 1 104 ? 5.940 -2.962 -8.924 1.00 88.25 104 GLY A C 1
ATOM 766 O O . GLY A 1 104 ? 4.886 -2.350 -8.754 1.00 88.25 104 GLY A O 1
ATOM 767 N N . CYS A 1 105 ? 6.071 -4.261 -8.674 1.00 88.12 105 CYS A N 1
ATOM 768 C CA . CYS A 1 105 ? 5.083 -5.027 -7.923 1.00 88.12 105 CYS A CA 1
ATOM 769 C C . CYS A 1 105 ? 5.616 -5.275 -6.516 1.00 88.12 105 CYS A C 1
ATOM 771 O O . CYS A 1 105 ? 6.624 -5.961 -6.345 1.00 88.12 105 CYS A O 1
ATOM 773 N N . GLY A 1 106 ? 4.931 -4.733 -5.513 1.00 85.56 106 GLY A N 1
ATOM 774 C CA . GLY A 1 106 ? 5.320 -4.847 -4.110 1.00 85.56 106 GLY A CA 1
ATOM 775 C C . GLY A 1 106 ? 4.153 -5.237 -3.216 1.00 85.56 106 GLY A C 1
ATOM 776 O O . GLY A 1 106 ? 3.012 -5.334 -3.662 1.00 85.56 106 GLY A O 1
ATOM 777 N N . ILE A 1 107 ? 4.449 -5.470 -1.943 1.00 84.19 107 ILE A N 1
ATOM 778 C CA . ILE A 1 107 ? 3.447 -5.769 -0.918 1.00 84.19 107 ILE A CA 1
ATOM 779 C C . ILE A 1 107 ? 3.369 -4.558 0.003 1.00 84.19 107 ILE A C 1
ATOM 781 O O . ILE A 1 107 ? 4.398 -4.050 0.446 1.00 84.19 107 ILE A O 1
ATOM 785 N N . LEU A 1 108 ? 2.151 -4.094 0.278 1.00 82.44 108 LEU A N 1
ATOM 786 C CA . LEU A 1 108 ? 1.910 -3.090 1.308 1.00 82.44 108 LEU A CA 1
ATOM 787 C C . LEU A 1 108 ? 1.463 -3.762 2.598 1.00 82.44 108 LEU A C 1
ATOM 789 O O . LEU A 1 108 ? 0.690 -4.726 2.528 1.00 82.44 108 LEU A O 1
ATOM 793 N N . PRO A 1 109 ? 1.895 -3.245 3.762 1.00 84.75 109 PRO A N 1
ATOM 794 C CA . PRO A 1 109 ? 1.414 -3.753 5.033 1.00 84.75 109 PRO A CA 1
ATOM 795 C C . PRO A 1 109 ? -0.112 -3.640 5.082 1.00 84.75 109 PRO A C 1
ATOM 797 O O . PRO A 1 109 ? -0.690 -2.610 4.733 1.00 84.75 109 PRO A O 1
ATOM 800 N N . GLN A 1 110 ? -0.752 -4.728 5.491 1.00 87.94 110 GLN A N 1
ATOM 801 C CA . GLN A 1 110 ? -2.165 -4.755 5.842 1.00 87.94 110 GLN A CA 1
ATOM 802 C C . GLN A 1 110 ? -2.220 -4.756 7.367 1.00 87.94 110 GLN A C 1
ATOM 804 O O . GLN A 1 110 ? -1.490 -5.520 7.999 1.00 87.94 110 GLN A O 1
ATOM 809 N N . LEU A 1 111 ? -3.011 -3.861 7.953 1.00 91.19 111 LEU A N 1
ATOM 810 C CA . LEU A 1 111 ? -3.051 -3.705 9.405 1.00 91.19 111 LEU A CA 1
ATOM 811 C C . LEU A 1 111 ? -4.307 -4.357 9.946 1.00 91.19 111 LEU A C 1
ATOM 813 O O . LEU A 1 111 ? -5.406 -4.088 9.464 1.00 91.19 111 LEU A O 1
ATOM 817 N N . HIS A 1 112 ? -4.147 -5.187 10.963 1.00 92.88 112 HIS A N 1
ATOM 818 C CA . HIS A 1 112 ? -5.250 -5.972 11.500 1.00 92.88 112 HIS A CA 1
ATOM 819 C C . HIS A 1 112 ? -5.693 -5.431 12.849 1.00 92.88 112 HIS A C 1
ATOM 821 O O . HIS A 1 112 ? -4.865 -4.980 13.642 1.00 92.88 112 HIS A O 1
ATOM 827 N N . GLY A 1 113 ? -6.996 -5.489 13.103 1.00 91.19 113 GLY A N 1
ATOM 828 C CA . GLY A 1 113 ? -7.592 -5.219 14.403 1.00 91.19 113 GLY A CA 1
ATOM 829 C C . GLY A 1 113 ? -8.664 -6.248 14.732 1.00 91.19 113 GLY A C 1
ATOM 830 O O . GLY A 1 113 ? -9.241 -6.885 13.849 1.00 91.19 113 GLY A O 1
ATOM 831 N N . GLU A 1 114 ? -8.935 -6.423 16.020 1.00 92.38 114 GLU A N 1
ATOM 832 C CA . GLU A 1 114 ? -9.967 -7.342 16.488 1.00 92.38 114 GLU A CA 1
ATOM 833 C C . GLU A 1 114 ? -10.726 -6.722 17.653 1.00 92.38 114 GLU A C 1
ATOM 835 O O . GLU A 1 114 ? -10.138 -6.278 18.635 1.00 92.38 114 GLU A O 1
ATOM 840 N N . LYS A 1 115 ? -12.052 -6.732 17.543 1.00 90.56 115 LYS A N 1
ATOM 841 C CA . LYS A 1 115 ? -12.953 -6.490 18.665 1.00 90.56 115 LYS A CA 1
ATOM 842 C C . LYS A 1 115 ? -13.187 -7.816 19.378 1.00 90.56 115 LYS A C 1
ATOM 844 O O . LYS A 1 115 ? -13.804 -8.704 18.794 1.00 90.56 115 LYS A O 1
ATOM 849 N N . VAL A 1 116 ? -12.731 -7.945 20.624 1.00 87.69 116 VAL A N 1
ATOM 850 C CA . VAL A 1 116 ? -12.862 -9.177 21.428 1.00 87.69 116 VAL A CA 1
ATOM 851 C C . VAL A 1 116 ? -14.298 -9.407 21.899 1.00 87.69 116 VAL A C 1
ATOM 853 O O . VAL A 1 116 ? -15.025 -8.459 22.180 1.00 87.69 116 VAL A O 1
ATOM 856 N N . ALA A 1 117 ? -14.745 -10.658 22.006 1.00 86.56 117 ALA A N 1
ATOM 857 C CA . ALA A 1 117 ? -16.120 -10.970 22.405 1.00 86.56 117 ALA A CA 1
ATOM 858 C C . ALA A 1 117 ? -16.537 -10.272 23.718 1.00 86.56 117 ALA A C 1
ATOM 860 O O . ALA A 1 117 ? -15.766 -10.183 24.668 1.00 86.56 117 ALA A O 1
ATOM 861 N N . PHE A 1 118 ? -17.781 -9.790 23.768 1.00 82.50 118 PHE A N 1
ATOM 862 C CA . PHE A 1 118 ? -18.400 -9.117 24.920 1.00 82.50 118 PHE A CA 1
ATOM 863 C C . PHE A 1 118 ? -17.787 -7.787 25.361 1.00 82.50 118 PHE A C 1
ATOM 865 O O . PHE A 1 118 ? -18.334 -7.162 26.278 1.00 82.50 118 PHE A O 1
ATOM 872 N N . ASP A 1 119 ? -16.764 -7.294 24.661 1.00 79.25 119 ASP A N 1
ATOM 873 C CA . ASP A 1 119 ? -16.195 -5.979 24.940 1.00 79.25 119 ASP A CA 1
ATOM 874 C C . ASP A 1 119 ? -17.294 -4.883 24.969 1.00 79.25 119 ASP A C 1
ATOM 876 O O . ASP A 1 119 ? -18.288 -4.935 24.224 1.00 79.25 119 ASP A O 1
ATOM 880 N N . ALA A 1 120 ? -17.163 -3.986 25.947 1.00 74.25 120 ALA A N 1
ATOM 881 C CA . ALA A 1 120 ? -18.207 -3.099 26.436 1.00 74.25 120 ALA A CA 1
ATOM 882 C C . ALA A 1 120 ? -18.461 -1.904 25.518 1.00 74.25 120 ALA A C 1
ATOM 884 O O . ALA A 1 120 ? -19.619 -1.516 25.354 1.00 74.25 120 ALA A O 1
ATOM 885 N N . ASP A 1 121 ? -17.417 -1.358 24.898 1.00 79.62 121 ASP A N 1
ATOM 886 C CA . ASP A 1 121 ? -17.539 -0.215 23.993 1.00 79.62 121 ASP A CA 1
ATOM 887 C C . ASP A 1 121 ? -17.804 -0.646 22.539 1.00 79.62 121 ASP A C 1
ATOM 889 O O . ASP A 1 121 ? -18.284 0.155 21.731 1.00 79.62 121 ASP A O 1
ATOM 893 N N . SER A 1 122 ? -17.592 -1.934 22.229 1.00 84.69 122 SER A N 1
ATOM 894 C CA . SER A 1 122 ? -17.728 -2.495 20.883 1.00 84.69 122 SER A CA 1
ATOM 895 C C . SER A 1 122 ? -16.878 -1.747 19.864 1.00 84.69 122 SER A C 1
ATOM 897 O O . SER A 1 122 ? -17.293 -1.573 18.716 1.00 84.69 122 SER A O 1
ATOM 899 N N . ARG A 1 123 ? -15.692 -1.307 20.285 1.00 88.88 123 ARG A N 1
ATOM 900 C CA . ARG A 1 123 ? -14.698 -0.668 19.434 1.00 88.88 123 ARG A CA 1
ATOM 901 C C . ARG A 1 123 ? -13.462 -1.543 19.321 1.00 88.88 123 ARG A C 1
ATOM 903 O O . ARG A 1 123 ? -13.170 -2.376 20.167 1.00 88.88 123 ARG A O 1
ATOM 910 N N . ALA A 1 124 ? -12.745 -1.362 18.225 1.00 90.81 124 ALA A N 1
ATOM 911 C CA . ALA A 1 124 ? -11.427 -1.946 18.052 1.00 90.81 124 ALA A CA 1
ATOM 912 C C . ALA A 1 124 ? -10.600 -1.084 17.119 1.00 90.81 124 ALA A C 1
ATOM 914 O O . ALA A 1 124 ? -11.138 -0.433 16.221 1.00 90.81 124 ALA A O 1
ATOM 915 N N . CYS A 1 125 ? -9.291 -1.116 17.316 1.00 92.06 125 CYS A N 1
ATOM 916 C CA . CYS A 1 125 ? -8.337 -0.432 16.464 1.00 92.06 125 CYS A CA 1
ATOM 917 C C . CYS A 1 125 ? -7.251 -1.394 15.978 1.00 92.06 125 CYS A C 1
ATOM 919 O O . CYS A 1 125 ? -6.854 -2.319 16.695 1.00 92.06 125 CYS A O 1
ATOM 921 N N . SER A 1 126 ? -6.802 -1.179 14.743 1.00 93.00 126 SER A N 1
ATOM 922 C CA . SER A 1 126 ? -5.787 -1.986 14.074 1.00 93.00 126 SER A CA 1
ATOM 923 C C . SER A 1 126 ? -4.401 -1.756 14.664 1.00 93.00 126 SER A C 1
ATOM 925 O O . SER A 1 126 ? -4.204 -0.836 15.445 1.00 93.00 126 SER A O 1
ATOM 927 N N . GLN A 1 127 ? -3.393 -2.497 14.223 1.00 92.31 127 GLN A N 1
ATOM 928 C CA . GLN A 1 127 ? -2.010 -2.018 14.327 1.00 92.31 127 GLN A CA 1
ATOM 929 C C . GLN A 1 127 ? -1.860 -0.642 13.656 1.00 92.31 127 GLN A C 1
ATOM 931 O O . GLN A 1 127 ? -2.653 -0.259 12.786 1.00 92.31 127 GLN A O 1
ATOM 936 N N . GLY A 1 128 ? -0.838 0.097 14.061 1.00 88.81 128 GLY A N 1
ATOM 937 C CA . GLY A 1 128 ? -0.522 1.422 13.564 1.00 88.81 128 GLY A CA 1
ATOM 938 C C . GLY A 1 128 ? 0.426 1.332 12.379 1.00 88.81 128 GLY A C 1
ATOM 939 O O . GLY A 1 128 ? 1.189 0.377 12.245 1.00 88.81 128 GLY A O 1
ATOM 940 N N . ILE A 1 129 ? 0.397 2.336 11.513 1.00 91.25 129 ILE A N 1
ATOM 941 C CA . ILE A 1 129 ? 1.379 2.504 10.447 1.00 91.25 129 ILE A CA 1
ATOM 942 C C . ILE A 1 129 ? 2.064 3.848 10.596 1.00 91.25 129 ILE A C 1
ATOM 944 O O . ILE A 1 129 ? 1.421 4.896 10.569 1.00 91.25 129 ILE A O 1
ATOM 948 N N . THR A 1 130 ? 3.378 3.808 10.752 1.00 89.12 130 THR A N 1
ATOM 949 C CA . THR A 1 130 ? 4.233 4.987 10.769 1.00 89.12 130 THR A CA 1
ATOM 950 C C . THR A 1 130 ? 4.783 5.213 9.374 1.00 89.12 130 THR A C 1
ATOM 952 O O . THR A 1 130 ? 5.389 4.321 8.779 1.00 89.12 130 THR A O 1
ATOM 955 N N . THR A 1 131 ? 4.586 6.413 8.853 1.00 86.88 131 THR A N 1
ATOM 956 C CA . THR A 1 131 ? 5.241 6.879 7.629 1.00 86.88 131 THR A CA 1
ATOM 957 C C . THR A 1 131 ? 6.655 7.378 7.914 1.00 86.88 131 THR A C 1
ATOM 959 O O . THR A 1 131 ? 6.938 7.922 8.982 1.00 86.88 131 THR A O 1
ATOM 962 N N . LYS A 1 132 ? 7.553 7.264 6.939 1.00 81.38 132 LYS A N 1
ATOM 963 C CA . LYS A 1 132 ? 8.933 7.761 7.023 1.00 81.38 132 LYS A CA 1
ATOM 964 C C . LYS A 1 132 ? 9.206 8.831 5.980 1.00 81.38 132 LYS A C 1
ATOM 966 O O . LYS A 1 132 ? 8.629 8.801 4.897 1.00 81.38 132 LYS A O 1
ATOM 971 N N . GLY A 1 133 ? 10.116 9.748 6.313 1.00 77.31 133 GLY A N 1
ATOM 972 C CA . GLY A 1 133 ? 10.720 10.710 5.387 1.00 77.31 133 GLY A CA 1
ATOM 973 C C . GLY A 1 133 ? 9.774 11.810 4.903 1.00 77.31 133 GLY A C 1
ATOM 974 O O . GLY A 1 133 ? 9.975 12.983 5.220 1.00 77.31 133 GLY A O 1
ATOM 975 N N . TYR A 1 134 ? 8.739 11.432 4.152 1.00 75.00 134 TYR A N 1
ATOM 976 C CA . TYR A 1 134 ? 7.886 12.323 3.369 1.00 75.00 134 TYR A CA 1
ATOM 977 C C . TYR A 1 134 ? 6.400 11.974 3.486 1.00 75.00 134 TYR A C 1
ATOM 979 O O . TYR A 1 134 ? 6.018 10.909 3.965 1.00 75.00 134 TYR A O 1
ATOM 987 N N . ALA A 1 135 ? 5.544 12.908 3.064 1.00 80.19 135 ALA A N 1
ATOM 988 C CA . ALA A 1 135 ? 4.109 12.668 3.033 1.00 80.19 135 ALA A CA 1
ATOM 989 C C . ALA A 1 135 ? 3.756 11.665 1.928 1.00 80.19 135 ALA A C 1
ATOM 991 O O . ALA A 1 135 ? 4.173 11.832 0.779 1.00 80.19 135 ALA A O 1
ATOM 992 N N . VAL A 1 136 ? 2.925 10.678 2.257 1.00 80.38 136 VAL A N 1
ATOM 993 C CA . VAL A 1 136 ? 2.532 9.602 1.341 1.00 80.38 136 VAL A CA 1
ATOM 994 C C . VAL A 1 136 ? 1.033 9.635 1.123 1.00 80.38 136 VAL A C 1
ATOM 996 O O . VAL A 1 136 ? 0.265 9.843 2.058 1.00 80.38 136 VAL A O 1
ATOM 999 N N . TYR A 1 137 ? 0.602 9.415 -0.115 1.00 83.25 137 TYR A N 1
ATOM 1000 C CA . TYR A 1 137 ? -0.811 9.201 -0.402 1.00 83.25 137 TYR A CA 1
ATOM 1001 C C . TYR A 1 137 ? -1.064 7.712 -0.556 1.00 83.25 137 TYR A C 1
ATOM 1003 O O . TYR A 1 137 ? -0.382 7.050 -1.339 1.00 83.25 137 TYR A O 1
ATOM 1011 N N . VAL A 1 138 ? -2.060 7.207 0.157 1.00 85.44 138 VAL A N 1
ATOM 1012 C CA . VAL A 1 138 ? -2.477 5.805 0.120 1.00 85.44 138 VAL A CA 1
ATOM 1013 C C . VAL A 1 138 ? -3.957 5.724 -0.201 1.00 85.44 138 VAL A C 1
ATOM 1015 O O . VAL A 1 138 ? -4.734 6.575 0.226 1.00 85.44 138 VAL A O 1
ATOM 1018 N N . SER A 1 139 ? -4.359 4.688 -0.925 1.00 86.31 139 SER A N 1
ATOM 1019 C CA . SER A 1 139 ? -5.764 4.300 -0.981 1.00 86.31 139 SER A CA 1
ATOM 1020 C C . SER A 1 139 ? -6.064 3.385 0.200 1.00 86.31 139 SER A C 1
ATOM 1022 O O . SER A 1 139 ? -5.358 2.410 0.435 1.00 86.31 139 SER A O 1
ATOM 1024 N N . SER A 1 140 ? -7.111 3.717 0.940 1.00 89.81 140 SER A N 1
ATOM 1025 C CA . SER A 1 140 ? -7.479 3.131 2.221 1.00 89.81 140 SER A CA 1
ATOM 1026 C C . SER A 1 140 ? -8.876 2.535 2.150 1.00 89.81 140 SER A C 1
ATOM 1028 O O . SER A 1 140 ? -9.797 3.170 1.636 1.00 89.81 140 SER A O 1
ATOM 1030 N N . ARG A 1 141 ? -9.051 1.332 2.691 1.00 91.19 141 ARG A N 1
ATOM 1031 C CA . ARG A 1 141 ? -10.360 0.694 2.866 1.00 91.19 141 ARG A CA 1
ATOM 1032 C C . ARG A 1 141 ? -10.341 -0.176 4.113 1.00 91.19 141 ARG A C 1
ATOM 1034 O O . ARG A 1 141 ? -9.354 -0.855 4.356 1.00 91.19 141 ARG A O 1
ATOM 1041 N N . ILE A 1 142 ? -11.417 -0.189 4.888 1.00 93.69 142 ILE A N 1
ATOM 1042 C CA . ILE A 1 142 ? -11.519 -1.001 6.108 1.00 93.69 142 ILE A CA 1
ATOM 1043 C C . ILE A 1 142 ? -12.615 -2.042 5.897 1.00 93.69 142 ILE A C 1
ATOM 1045 O O . ILE A 1 142 ? -13.737 -1.676 5.546 1.00 93.69 142 ILE A O 1
ATOM 1049 N N . LEU A 1 143 ? -12.294 -3.326 6.070 1.00 91.62 143 LEU A N 1
ATOM 1050 C CA . LEU A 1 143 ? -13.222 -4.435 5.837 1.00 91.62 143 LEU A CA 1
ATOM 1051 C C . LEU A 1 143 ? -13.216 -5.428 7.001 1.00 91.62 143 LEU A C 1
ATOM 1053 O O . LEU A 1 143 ? -12.148 -5.695 7.546 1.00 91.62 143 LEU A O 1
ATOM 1057 N N . PRO A 1 144 ? -14.374 -6.005 7.369 1.00 92.19 144 PRO A N 1
ATOM 1058 C CA . PRO A 1 144 ? -14.405 -7.127 8.295 1.00 92.19 144 PRO A CA 1
ATOM 1059 C C . PRO A 1 144 ? -13.919 -8.409 7.603 1.00 92.19 144 PRO A C 1
ATOM 1061 O O . PRO A 1 144 ? -14.283 -8.674 6.457 1.00 92.19 144 PRO A O 1
ATOM 1064 N N . ASP A 1 145 ? -13.148 -9.224 8.321 1.00 90.62 145 ASP A N 1
ATOM 1065 C CA . ASP A 1 145 ? -12.556 -10.461 7.790 1.00 90.62 145 ASP A CA 1
ATOM 1066 C C . ASP A 1 145 ? -13.458 -11.679 8.028 1.00 90.62 145 ASP A C 1
ATOM 1068 O O . ASP A 1 145 ? -13.526 -12.599 7.217 1.00 90.62 145 ASP A O 1
ATOM 1072 N N . ASN A 1 146 ? -14.145 -11.697 9.173 1.00 88.25 146 ASN A N 1
ATOM 1073 C CA . ASN A 1 146 ? -14.893 -12.852 9.677 1.00 88.25 146 ASN A CA 1
ATOM 1074 C C . ASN A 1 146 ? -16.373 -12.542 9.960 1.00 88.25 146 ASN A C 1
ATOM 1076 O O . ASN A 1 146 ? -17.053 -13.322 10.627 1.00 88.25 146 ASN A O 1
ATOM 1080 N N . ALA A 1 147 ? -16.873 -11.404 9.479 1.00 85.62 147 ALA A N 1
ATOM 1081 C CA . ALA A 1 147 ? -18.238 -10.952 9.711 1.00 85.62 147 ALA A CA 1
ATOM 1082 C C . ALA A 1 147 ? -18.823 -10.295 8.449 1.00 85.62 147 ALA A C 1
ATOM 1084 O O . ALA A 1 147 ? -18.073 -9.864 7.571 1.00 85.62 147 ALA A O 1
ATOM 1085 N N . PRO A 1 148 ? -20.160 -10.186 8.330 1.00 85.81 148 PRO A N 1
ATOM 1086 C CA . PRO A 1 148 ? -20.776 -9.452 7.230 1.00 85.81 148 PRO A CA 1
ATOM 1087 C C . PRO A 1 148 ? -20.279 -8.002 7.172 1.00 85.81 148 PRO A C 1
ATOM 1089 O O . PRO A 1 148 ? -20.031 -7.391 8.209 1.00 85.81 148 PRO A O 1
ATOM 1092 N N . ALA A 1 149 ? -20.229 -7.403 5.977 1.00 80.31 149 ALA A N 1
ATOM 1093 C CA . ALA A 1 149 ? -19.785 -6.014 5.787 1.00 80.31 149 ALA A CA 1
ATOM 1094 C C . ALA A 1 149 ? -20.526 -4.999 6.684 1.00 80.31 149 ALA A C 1
ATOM 1096 O O . ALA A 1 149 ? -19.958 -3.998 7.103 1.00 80.31 149 ALA A O 1
ATOM 1097 N N . ASN A 1 150 ? -21.785 -5.287 7.028 1.00 85.81 150 ASN A N 1
ATOM 1098 C CA . ASN A 1 150 ? -22.606 -4.464 7.917 1.00 85.81 150 ASN A CA 1
ATOM 1099 C C . ASN A 1 150 ? -22.367 -4.719 9.421 1.00 85.81 150 ASN A C 1
ATOM 1101 O O . ASN A 1 150 ? -23.190 -4.296 10.237 1.00 85.81 150 ASN A O 1
ATOM 1105 N N . ALA A 1 151 ? -21.325 -5.467 9.794 1.00 90.00 151 ALA A N 1
ATOM 1106 C CA . ALA A 1 151 ? -20.903 -5.638 11.181 1.00 90.00 151 ALA A CA 1
ATOM 1107 C C . ALA A 1 151 ? -20.239 -4.380 11.729 1.00 90.00 151 ALA A C 1
ATOM 1109 O O . ALA A 1 151 ? -20.508 -3.982 12.865 1.00 90.00 151 ALA A O 1
ATOM 1110 N N . ILE A 1 152 ? -19.461 -3.717 10.877 1.00 92.56 152 ILE A N 1
ATOM 1111 C CA . ILE A 1 152 ? -18.893 -2.408 11.152 1.00 92.56 152 ILE A CA 1
ATOM 1112 C C . ILE A 1 152 ? -19.997 -1.357 10.978 1.00 92.56 152 ILE A C 1
ATOM 1114 O O . ILE A 1 152 ? -20.655 -1.275 9.940 1.00 92.56 152 ILE A O 1
ATOM 1118 N N . ARG A 1 153 ? -20.229 -0.578 12.033 1.00 92.56 153 ARG A N 1
ATOM 1119 C CA . ARG A 1 153 ? -21.170 0.544 12.084 1.00 92.56 153 ARG A CA 1
ATOM 1120 C C . ARG A 1 153 ? -20.523 1.820 11.566 1.00 92.56 153 ARG A C 1
ATOM 1122 O O . ARG A 1 153 ? -21.091 2.486 10.705 1.00 92.56 153 ARG A O 1
ATOM 1129 N N . ASP A 1 154 ? -19.358 2.138 12.109 1.00 93.88 154 ASP A N 1
ATOM 1130 C CA . ASP A 1 154 ? -18.583 3.340 11.824 1.00 93.88 154 ASP A CA 1
ATOM 1131 C C . ASP A 1 154 ? -17.094 3.000 11.760 1.00 93.88 154 ASP A C 1
ATOM 1133 O O . ASP A 1 154 ? -16.657 1.992 12.318 1.00 93.88 154 ASP A O 1
ATOM 1137 N N . CYS A 1 155 ? -16.324 3.823 11.056 1.00 93.38 155 CYS A N 1
ATOM 1138 C CA . CYS A 1 155 ? -14.875 3.701 11.006 1.00 93.38 155 CYS A CA 1
ATOM 1139 C C . CYS A 1 155 ? -14.205 5.054 10.906 1.00 93.38 155 CYS A C 1
ATOM 1141 O O . CYS A 1 155 ? -14.734 6.015 10.342 1.00 93.38 155 CYS A O 1
ATOM 1143 N N . ALA A 1 156 ? -12.987 5.086 11.419 1.00 94.50 156 ALA A N 1
ATOM 1144 C CA . ALA A 1 156 ? -12.147 6.252 11.388 1.00 94.50 156 ALA A CA 1
ATOM 1145 C C . ALA A 1 156 ? -10.674 5.870 11.252 1.00 94.50 156 ALA A C 1
ATOM 1147 O O . ALA A 1 156 ? -10.269 4.766 11.606 1.00 94.50 156 ALA A O 1
ATOM 1148 N N . VAL A 1 157 ? -9.875 6.800 10.736 1.00 94.69 157 VAL A N 1
ATOM 1149 C CA . VAL A 1 157 ? -8.411 6.707 10.725 1.00 94.69 157 VAL A CA 1
ATOM 1150 C C . VAL A 1 157 ? -7.873 7.901 11.489 1.00 94.69 157 VAL A C 1
ATOM 1152 O O . VAL A 1 157 ? -8.072 9.039 11.064 1.00 94.69 157 VAL A O 1
ATOM 1155 N N . TYR A 1 158 ? -7.203 7.644 12.606 1.00 92.75 158 TYR A N 1
ATOM 1156 C CA . TYR A 1 158 ? -6.694 8.672 13.508 1.00 92.75 158 TYR A CA 1
ATOM 1157 C C . TYR A 1 158 ? -5.184 8.793 13.416 1.00 92.75 158 TYR A C 1
ATOM 1159 O O . TYR A 1 158 ? -4.479 7.801 13.226 1.00 92.75 158 TYR A O 1
ATOM 1167 N N . LYS A 1 159 ? -4.687 10.014 13.611 1.00 91.19 159 LYS A N 1
ATOM 1168 C CA . LYS A 1 159 ? -3.291 10.243 13.980 1.00 91.19 159 LYS A CA 1
ATOM 1169 C C . LYS A 1 159 ? -3.116 9.844 15.445 1.00 91.19 159 LYS A C 1
ATOM 1171 O O . LYS A 1 159 ? -3.809 10.375 16.315 1.00 91.19 159 LYS A O 1
ATOM 1176 N N . GLN A 1 160 ? -2.215 8.902 15.709 1.00 83.88 160 GLN A N 1
ATOM 1177 C CA . GLN A 1 160 ? -2.020 8.332 17.040 1.00 83.88 160 GLN A CA 1
ATOM 1178 C C . GLN A 1 160 ? -1.717 9.427 18.074 1.00 83.88 160 GLN A C 1
ATOM 1180 O O . GLN A 1 160 ? -0.949 10.351 17.809 1.00 83.88 160 GLN A O 1
ATOM 1185 N N . GLY A 1 161 ? -2.331 9.317 19.256 1.00 74.56 161 GLY A N 1
ATOM 1186 C CA . GLY A 1 161 ? -2.156 10.281 20.346 1.00 74.56 161 GLY A CA 1
ATOM 1187 C C . GLY A 1 161 ? -2.872 11.618 20.128 1.00 74.56 161 GLY A C 1
ATOM 1188 O O . GLY A 1 161 ? -2.612 12.567 20.863 1.00 74.56 161 GLY A O 1
ATOM 1189 N N . THR A 1 162 ? -3.759 11.717 19.131 1.00 80.69 162 THR A N 1
ATOM 1190 C CA . THR A 1 162 ? -4.529 12.934 18.837 1.00 80.69 162 THR A CA 1
ATOM 1191 C C . THR A 1 162 ? -5.992 12.614 18.530 1.00 80.69 162 THR A C 1
ATOM 1193 O O . THR A 1 162 ? -6.330 11.486 18.180 1.00 80.69 162 THR A O 1
ATOM 1196 N N . GLU A 1 163 ? -6.859 13.626 18.589 1.00 78.62 163 GLU A N 1
ATOM 1197 C CA . GLU A 1 163 ? -8.253 13.531 18.122 1.00 78.62 163 GLU A CA 1
ATOM 1198 C C . GLU A 1 163 ? -8.394 13.781 16.608 1.00 78.62 163 GLU A C 1
ATOM 1200 O O . GLU A 1 163 ? -9.494 13.744 16.057 1.00 78.62 163 GLU A O 1
ATOM 1205 N N . VAL A 1 164 ? -7.284 14.047 15.909 1.00 82.56 164 VAL A N 1
ATOM 1206 C CA . VAL A 1 164 ? -7.302 14.368 14.481 1.00 82.56 164 VAL A CA 1
ATOM 1207 C C . VAL A 1 164 ? -7.578 13.102 13.677 1.00 82.56 164 VAL A C 1
ATOM 1209 O O . VAL A 1 164 ? -6.758 12.182 13.622 1.00 82.56 164 VAL A O 1
ATOM 1212 N N . SER A 1 165 ? -8.729 13.083 13.008 1.00 87.25 165 SER A N 1
ATOM 1213 C CA . SER A 1 165 ? -9.130 12.013 12.100 1.00 87.25 165 SER A CA 1
ATOM 1214 C C . SER A 1 165 ? -8.916 12.410 10.640 1.00 87.25 165 SER A C 1
ATOM 1216 O O . SER A 1 165 ? -9.405 13.452 10.205 1.00 87.25 165 SER A O 1
ATOM 1218 N N . LEU A 1 166 ? -8.251 11.553 9.866 1.00 87.25 166 LEU A N 1
ATOM 1219 C CA . LEU A 1 166 ? -8.161 11.668 8.404 1.00 87.25 166 LEU A CA 1
ATOM 1220 C C . LEU A 1 166 ? -9.406 11.122 7.699 1.00 87.25 166 LEU A C 1
ATOM 1222 O O . LEU A 1 166 ? -9.728 11.529 6.587 1.00 87.25 166 LEU A O 1
ATOM 1226 N N . LEU A 1 167 ? -10.088 10.187 8.354 1.00 89.94 167 LEU A N 1
ATOM 1227 C CA . LEU A 1 167 ? -11.359 9.613 7.945 1.00 89.94 167 LEU A CA 1
ATOM 1228 C C . LEU A 1 167 ? -12.204 9.456 9.205 1.00 89.94 167 LEU A C 1
ATOM 1230 O O . LEU A 1 167 ? -11.683 9.008 10.222 1.00 89.94 167 LEU A O 1
ATOM 1234 N N . ASN A 1 168 ? -13.483 9.803 9.132 1.00 92.50 168 ASN A N 1
ATOM 1235 C CA . ASN A 1 168 ? -14.474 9.502 10.159 1.00 92.50 168 ASN A CA 1
ATOM 1236 C C . ASN A 1 168 ? -15.838 9.392 9.472 1.00 92.50 168 ASN A C 1
ATOM 1238 O O . ASN A 1 168 ? -16.340 10.384 8.941 1.00 92.50 168 ASN A O 1
ATOM 1242 N N . ALA A 1 169 ? -16.387 8.182 9.401 1.00 91.19 169 ALA A N 1
ATOM 1243 C CA . ALA A 1 169 ? -17.535 7.884 8.560 1.00 91.19 169 ALA A CA 1
ATOM 1244 C C . ALA A 1 169 ? -18.497 6.883 9.210 1.00 91.19 169 ALA A C 1
ATOM 1246 O O . ALA A 1 169 ? -18.090 5.887 9.811 1.00 91.19 169 ALA A O 1
ATOM 1247 N N . MET A 1 170 ? -19.793 7.138 9.020 1.00 90.69 170 MET A N 1
ATOM 1248 C CA . MET A 1 170 ? -20.895 6.259 9.397 1.00 90.69 170 MET A CA 1
ATOM 1249 C C . MET A 1 170 ? -22.003 6.364 8.327 1.00 90.69 170 MET A C 1
ATOM 1251 O O . MET A 1 170 ? -22.625 7.421 8.218 1.00 90.69 170 MET A O 1
ATOM 1255 N N . PRO A 1 171 ? -22.280 5.310 7.536 1.00 88.44 171 PRO A N 1
ATOM 1256 C CA . PRO A 1 171 ? -21.573 4.029 7.503 1.00 88.44 171 PRO A CA 1
ATOM 1257 C C . PRO A 1 171 ? -20.151 4.163 6.939 1.00 88.44 171 PRO A C 1
ATOM 1259 O O . PRO A 1 171 ? -19.802 5.172 6.326 1.00 88.44 171 PRO A O 1
ATOM 1262 N N . CYS A 1 172 ? -19.338 3.122 7.112 1.00 89.56 172 CYS A N 1
ATOM 1263 C CA . CYS A 1 172 ? -18.033 3.046 6.463 1.00 89.56 172 CYS A CA 1
ATOM 1264 C C . CYS A 1 172 ? -18.125 3.122 4.934 1.00 89.56 172 CYS A C 1
ATOM 1266 O O . CYS A 1 172 ? -19.028 2.505 4.355 1.00 89.56 172 CYS A O 1
ATOM 1268 N N . PRO A 1 173 ? -17.172 3.798 4.264 1.00 88.31 173 PRO A N 1
ATOM 1269 C CA . PRO A 1 173 ? -17.074 3.776 2.814 1.00 88.31 173 PRO A CA 1
ATOM 1270 C C . PRO A 1 173 ? -16.943 2.343 2.299 1.00 88.31 173 PRO A C 1
ATOM 1272 O O . PRO A 1 173 ? -16.172 1.536 2.821 1.00 88.31 173 PRO A O 1
ATOM 1275 N N . THR A 1 174 ? -17.695 2.017 1.252 1.00 83.38 174 THR A N 1
ATOM 1276 C CA . THR A 1 174 ? -17.625 0.697 0.613 1.00 83.38 174 THR A CA 1
ATOM 1277 C C . THR A 1 174 ? -16.477 0.599 -0.389 1.00 83.38 174 THR A C 1
ATOM 1279 O O . THR A 1 174 ? -16.053 -0.517 -0.696 1.00 83.38 174 THR A O 1
ATOM 1282 N N . GLY A 1 175 ? -15.975 1.736 -0.883 1.00 84.62 175 GLY A N 1
ATOM 1283 C CA . GLY A 1 175 ? -14.844 1.860 -1.805 1.00 84.62 175 GLY A CA 1
ATOM 1284 C C . GLY A 1 175 ? -13.519 2.196 -1.113 1.00 84.62 175 GLY A C 1
ATOM 1285 O O . GLY A 1 175 ? -13.408 2.129 0.108 1.00 84.62 175 GLY A O 1
ATOM 1286 N N . TYR A 1 176 ? -12.509 2.531 -1.916 1.00 85.00 176 TYR A N 1
ATOM 1287 C CA . TYR A 1 176 ? -11.229 3.043 -1.424 1.00 85.00 176 TYR A CA 1
ATOM 1288 C C . TYR A 1 176 ? -11.264 4.568 -1.319 1.00 85.00 176 TYR A C 1
ATOM 1290 O O . TYR A 1 176 ? -11.637 5.238 -2.278 1.00 85.00 176 TYR A O 1
ATOM 1298 N N . GLU A 1 177 ? -10.781 5.095 -0.199 1.00 87.50 177 GLU A N 1
ATOM 1299 C CA . GLU A 1 177 ? -10.597 6.525 0.045 1.00 87.50 177 GLU A CA 1
ATOM 1300 C C . GLU A 1 177 ? -9.113 6.888 -0.012 1.00 87.50 177 GLU A C 1
ATOM 1302 O O . GLU A 1 177 ? -8.271 6.175 0.534 1.00 87.50 177 GLU A O 1
ATOM 1307 N N . THR A 1 178 ? -8.761 8.000 -0.656 1.00 86.69 178 THR A N 1
ATOM 1308 C CA . THR A 1 178 ? -7.362 8.450 -0.698 1.00 86.69 178 THR A CA 1
ATOM 1309 C C . THR A 1 178 ? -7.033 9.256 0.551 1.00 86.69 178 THR A C 1
ATOM 1311 O O . THR A 1 178 ? -7.578 10.337 0.758 1.00 86.69 178 THR A O 1
ATOM 1314 N N . LEU A 1 179 ? -6.092 8.766 1.354 1.00 88.56 179 LEU A N 1
ATOM 1315 C CA . LEU A 1 179 ? -5.589 9.445 2.543 1.00 88.56 179 LEU A CA 1
ATOM 1316 C C . LEU A 1 179 ? -4.201 10.019 2.273 1.00 88.56 179 LEU A C 1
ATOM 1318 O O . LEU A 1 179 ? -3.359 9.361 1.662 1.00 88.56 179 LEU A O 1
ATOM 1322 N N . LYS A 1 180 ? -3.952 11.232 2.768 1.00 88.88 180 LYS A N 1
ATOM 1323 C CA . LYS A 1 180 ? -2.615 11.826 2.828 1.00 88.88 180 LYS A CA 1
ATOM 1324 C C . LYS A 1 180 ? -2.056 11.622 4.231 1.00 88.88 180 LYS A C 1
ATOM 1326 O O . LYS A 1 180 ? -2.547 12.221 5.182 1.00 88.88 180 LYS A O 1
ATOM 1331 N N . LEU A 1 181 ? -1.024 10.802 4.336 1.00 89.44 181 LEU A N 1
ATOM 1332 C CA . LEU A 1 181 ? -0.313 10.529 5.574 1.00 89.44 181 LEU A CA 1
ATOM 1333 C C . LEU A 1 181 ? 0.885 11.478 5.674 1.00 89.44 181 LEU A C 1
ATOM 1335 O O . LEU A 1 181 ? 1.700 11.558 4.755 1.00 89.44 181 LEU A O 1
ATOM 1339 N N . GLU A 1 182 ? 0.970 12.238 6.762 1.00 89.88 182 GLU A N 1
ATOM 1340 C CA . GLU A 1 182 ? 2.092 13.134 7.061 1.00 89.88 182 GLU A CA 1
ATOM 1341 C C . GLU A 1 182 ? 3.352 12.325 7.375 1.00 89.88 182 GLU A C 1
ATOM 1343 O O . GLU A 1 182 ? 3.210 11.208 7.857 1.00 89.88 182 GLU A O 1
ATOM 1348 N N . PRO A 1 183 ? 4.568 12.844 7.131 1.00 86.31 183 PRO A N 1
ATOM 1349 C CA . PRO A 1 183 ? 5.807 12.141 7.465 1.00 86.31 183 PRO A CA 1
ATOM 1350 C C . PRO A 1 183 ? 5.959 11.918 8.974 1.00 86.31 183 PRO A C 1
ATOM 1352 O O . PRO A 1 183 ? 5.476 12.722 9.776 1.00 86.31 183 PRO A O 1
ATOM 1355 N N . TRP A 1 184 ? 6.682 10.859 9.354 1.00 87.75 184 TRP A N 1
ATOM 1356 C CA . TRP A 1 184 ? 7.053 10.546 10.744 1.00 87.75 184 TRP A CA 1
ATOM 1357 C C . TRP A 1 184 ? 5.859 10.480 11.697 1.00 87.75 184 TRP A C 1
ATOM 1359 O O . TRP A 1 184 ? 5.969 10.806 12.877 1.00 87.75 184 TRP A O 1
ATOM 1369 N N . THR A 1 185 ? 4.699 10.099 11.168 1.00 90.12 185 THR A N 1
ATOM 1370 C CA . THR A 1 185 ? 3.439 10.109 11.900 1.00 90.12 185 THR A CA 1
ATOM 1371 C C . THR A 1 185 ? 2.830 8.719 11.874 1.00 90.12 185 THR A C 1
ATOM 1373 O O . THR A 1 185 ? 2.744 8.096 10.815 1.00 90.12 185 THR A O 1
ATOM 1376 N N . THR A 1 186 ? 2.396 8.241 13.041 1.00 92.19 186 THR A N 1
ATOM 1377 C CA . THR A 1 186 ? 1.676 6.974 13.164 1.00 92.19 186 THR A CA 1
ATOM 1378 C C . THR A 1 186 ? 0.178 7.192 13.005 1.00 92.19 186 THR A C 1
ATOM 1380 O O . THR A 1 186 ? -0.408 8.077 13.633 1.00 92.19 186 THR A O 1
ATOM 1383 N N . TYR A 1 187 ? -0.443 6.361 12.176 1.00 93.25 187 TYR A N 1
ATOM 1384 C CA . TYR A 1 187 ? -1.879 6.343 11.939 1.00 93.25 187 TYR A CA 1
ATOM 1385 C C . TYR A 1 187 ? -2.474 4.989 12.287 1.00 93.25 187 TYR A C 1
ATOM 1387 O O . TYR A 1 187 ? -1.828 3.964 12.094 1.00 93.25 187 TYR A O 1
ATOM 1395 N N . GLN A 1 188 ? -3.718 4.981 12.751 1.00 93.56 188 GLN A N 1
ATOM 1396 C CA . GLN A 1 188 ? -4.423 3.769 13.152 1.00 93.56 188 GLN A CA 1
ATOM 1397 C C . GLN A 1 188 ? -5.860 3.800 12.636 1.00 93.56 188 GLN A C 1
ATOM 1399 O O . GLN A 1 188 ? -6.523 4.836 12.726 1.00 93.56 188 GLN A O 1
ATOM 1404 N N . ALA A 1 189 ? -6.349 2.676 12.113 1.00 94.19 189 ALA A N 1
ATOM 1405 C CA . ALA A 1 189 ? -7.752 2.525 11.756 1.00 94.19 189 ALA A CA 1
ATOM 1406 C C . ALA A 1 189 ? -8.535 1.962 12.941 1.00 94.19 189 ALA A C 1
ATOM 1408 O O . ALA A 1 189 ? -8.154 0.946 13.515 1.00 94.19 189 ALA A O 1
ATOM 1409 N N . CYS A 1 190 ? -9.652 2.594 13.275 1.00 93.25 190 CYS A N 1
ATOM 1410 C CA . CYS A 1 190 ? -10.563 2.152 14.318 1.00 93.25 190 CYS A CA 1
ATOM 1411 C C . CYS A 1 190 ? -11.963 1.942 13.750 1.00 93.25 190 CYS A C 1
ATOM 1413 O O . CYS A 1 190 ? -12.389 2.646 12.833 1.00 93.25 190 CYS A O 1
ATOM 1415 N N . VAL A 1 191 ? -12.686 0.987 14.322 1.00 93.75 191 VAL A N 1
ATOM 1416 C CA . VAL A 1 191 ? -14.051 0.635 13.938 1.00 93.75 191 VAL A CA 1
ATOM 1417 C C . VAL A 1 191 ? -14.959 0.615 15.158 1.00 93.75 191 VAL A C 1
ATOM 1419 O O . VAL A 1 191 ? -14.565 0.167 16.235 1.00 93.75 191 VAL A O 1
ATOM 1422 N N . GLY A 1 192 ? -16.193 1.070 14.978 1.00 92.75 192 GLY A N 1
ATOM 1423 C CA . GLY A 1 192 ? -17.302 0.788 15.877 1.00 92.75 192 GLY A CA 1
ATOM 1424 C C . GLY A 1 192 ? -18.126 -0.371 15.330 1.00 92.75 192 GLY A C 1
ATOM 1425 O O . GLY A 1 192 ? -18.501 -0.377 14.159 1.00 92.75 192 GLY A O 1
ATOM 1426 N N . ILE A 1 193 ? -18.425 -1.359 16.166 1.00 91.75 193 ILE A N 1
ATOM 1427 C CA . ILE A 1 193 ? -19.200 -2.550 15.811 1.00 91.75 193 ILE A CA 1
ATOM 1428 C C . ILE A 1 193 ? -20.646 -2.386 16.290 1.00 91.75 193 ILE A C 1
ATOM 1430 O O . ILE A 1 193 ? -20.911 -1.850 17.368 1.00 91.75 193 ILE A O 1
ATOM 1434 N N . TRP A 1 194 ? -21.618 -2.851 15.499 1.00 91.25 194 TRP A N 1
ATOM 1435 C CA . TRP A 1 194 ? -23.017 -2.827 15.936 1.00 91.25 194 TRP A CA 1
ATOM 1436 C C . TRP A 1 194 ? -23.236 -3.708 17.181 1.00 91.25 194 TRP A C 1
ATOM 1438 O O . TRP A 1 194 ? -22.771 -4.850 17.194 1.00 91.25 194 TRP A O 1
ATOM 1448 N N . PRO A 1 195 ? -24.050 -3.276 18.168 1.00 87.94 195 PRO A N 1
ATOM 1449 C CA . PRO A 1 195 ? -24.263 -4.025 19.412 1.00 87.94 195 PRO A CA 1
ATOM 1450 C C . PRO A 1 195 ? -24.744 -5.468 19.221 1.00 87.94 195 PRO A C 1
ATOM 1452 O O . PRO A 1 195 ? -24.411 -6.340 20.016 1.00 87.94 195 PRO A O 1
ATOM 1455 N N . ARG A 1 196 ? -25.485 -5.755 18.141 1.00 89.56 196 ARG A N 1
ATOM 1456 C CA . ARG A 1 196 ? -25.943 -7.118 17.815 1.00 89.56 196 ARG A CA 1
ATOM 1457 C C . ARG A 1 196 ? -24.805 -8.114 17.549 1.00 89.56 196 ARG A C 1
ATOM 1459 O O . ARG A 1 196 ? -25.020 -9.309 17.685 1.00 89.56 196 ARG A O 1
ATOM 1466 N N . TYR A 1 197 ? -23.615 -7.632 17.183 1.00 89.62 197 TYR A N 1
ATOM 1467 C CA . TYR A 1 197 ? -22.422 -8.456 16.963 1.00 89.62 197 TYR A CA 1
ATOM 1468 C C . TYR A 1 197 ? -21.486 -8.481 18.179 1.00 89.62 197 TYR A C 1
ATOM 1470 O O . TYR A 1 197 ? -20.449 -9.131 18.135 1.00 89.62 197 TYR A O 1
ATOM 1478 N N . ARG A 1 198 ? -21.858 -7.831 19.292 1.00 84.88 198 ARG A N 1
ATOM 1479 C CA . ARG A 1 198 ? -21.076 -7.801 20.537 1.00 84.88 198 ARG A CA 1
ATOM 1480 C C . ARG A 1 198 ? -20.682 -9.186 21.088 1.00 84.88 198 ARG A C 1
ATOM 1482 O O . ARG A 1 198 ? -19.567 -9.278 21.599 1.00 84.88 198 ARG A O 1
ATOM 1489 N N . PRO A 1 199 ? -21.518 -10.244 21.022 1.00 88.62 199 PRO A N 1
ATOM 1490 C CA . PRO A 1 199 ? -21.156 -11.555 21.575 1.00 88.62 199 PRO A CA 1
ATOM 1491 C C . PRO A 1 199 ? -20.040 -12.288 20.819 1.00 88.62 199 PRO A C 1
ATOM 1493 O O . PRO A 1 199 ? -19.487 -13.244 21.351 1.00 88.62 199 PRO A O 1
ATOM 1496 N N . ALA A 1 200 ? -19.725 -11.881 19.586 1.00 88.62 200 ALA A N 1
ATOM 1497 C CA . ALA A 1 200 ? -18.735 -12.541 18.744 1.00 88.62 200 ALA A CA 1
ATOM 1498 C C . ALA A 1 200 ? -17.498 -11.651 18.546 1.00 88.62 200 ALA A C 1
ATOM 1500 O O . ALA A 1 200 ? -17.628 -10.423 18.521 1.00 88.62 200 ALA A O 1
ATOM 1501 N N . PRO A 1 201 ? -16.302 -12.243 18.377 1.00 89.56 201 PRO A N 1
ATOM 1502 C CA . PRO A 1 201 ? -15.138 -11.481 17.966 1.00 89.56 201 PRO A CA 1
ATOM 1503 C C . PRO A 1 201 ? -15.299 -11.011 16.516 1.00 89.56 201 PRO A C 1
ATOM 1505 O O . PRO A 1 201 ? -15.653 -11.800 15.634 1.00 89.56 201 PRO A O 1
ATOM 1508 N N . VAL A 1 202 ? -15.012 -9.736 16.257 1.00 90.75 202 VAL A N 1
ATOM 1509 C CA . VAL A 1 202 ? -15.037 -9.165 14.902 1.00 90.75 202 VAL A CA 1
ATOM 1510 C C . VAL A 1 202 ? -13.631 -8.726 14.531 1.00 90.75 202 VAL A C 1
ATOM 1512 O O . VAL A 1 202 ? -13.112 -7.752 15.076 1.00 90.75 202 VAL A O 1
ATOM 1515 N N . ARG A 1 203 ? -13.025 -9.460 13.600 1.00 93.12 203 ARG A N 1
ATOM 1516 C CA . ARG A 1 203 ? -11.734 -9.146 12.993 1.00 93.12 203 ARG A CA 1
ATOM 1517 C C . ARG A 1 203 ? -11.943 -8.261 11.784 1.00 93.12 203 ARG A C 1
ATOM 1519 O O . ARG A 1 203 ? -12.923 -8.425 11.051 1.00 93.12 203 ARG A O 1
ATOM 1526 N N . PHE A 1 204 ? -11.028 -7.331 11.586 1.00 93.50 204 PHE A N 1
ATOM 1527 C CA . PHE A 1 204 ? -11.029 -6.469 10.424 1.00 93.50 204 PHE A CA 1
ATOM 1528 C C . PHE A 1 204 ? -9.608 -6.182 9.958 1.00 93.50 204 PHE A C 1
ATOM 1530 O O . PHE A 1 204 ? -8.660 -6.127 10.748 1.00 93.50 204 PHE A O 1
ATOM 1537 N N . THR A 1 205 ? -9.503 -5.904 8.666 1.00 93.94 205 THR A N 1
ATOM 1538 C CA . THR A 1 205 ? -8.272 -5.473 8.026 1.00 93.94 205 THR A CA 1
ATOM 1539 C C . THR A 1 205 ? -8.439 -4.052 7.501 1.00 93.94 205 THR A C 1
ATOM 1541 O O . THR A 1 205 ? -9.398 -3.718 6.795 1.00 93.94 205 THR A O 1
ATOM 1544 N N . TRP A 1 206 ? -7.480 -3.195 7.837 1.00 93.75 206 TRP A N 1
ATOM 1545 C CA . TRP A 1 206 ? -7.260 -1.932 7.157 1.00 93.75 206 TRP A CA 1
ATOM 1546 C C . TRP A 1 206 ? -6.368 -2.178 5.942 1.00 93.75 206 TRP A C 1
ATOM 1548 O O . TRP A 1 206 ? -5.155 -2.380 6.038 1.00 93.75 206 TRP A O 1
ATOM 1558 N N . HIS A 1 207 ? -7.017 -2.184 4.784 1.00 89.88 207 HIS A N 1
ATOM 1559 C CA . HIS A 1 207 ? -6.391 -2.395 3.500 1.00 89.88 207 HIS A CA 1
ATOM 1560 C C . HIS A 1 207 ? -5.777 -1.113 2.964 1.00 89.88 207 HIS A C 1
ATOM 1562 O O . HIS A 1 207 ? -6.483 -0.157 2.629 1.00 89.88 207 HIS A O 1
ATOM 1568 N N . LEU A 1 208 ? -4.457 -1.144 2.815 1.00 87.12 208 LEU A N 1
ATOM 1569 C CA . LEU A 1 208 ? -3.694 -0.116 2.129 1.00 87.12 208 LEU A CA 1
ATOM 1570 C C . LEU A 1 208 ? -3.352 -0.576 0.717 1.00 87.12 208 LEU A C 1
ATOM 1572 O O . LEU A 1 208 ? -2.898 -1.701 0.497 1.00 87.12 208 LEU A O 1
ATOM 1576 N N . SER A 1 209 ? -3.566 0.315 -0.240 1.00 81.50 209 SER A N 1
ATOM 1577 C CA . SER A 1 209 ? -3.149 0.158 -1.626 1.00 81.50 209 SER A CA 1
ATOM 1578 C C . SER A 1 209 ? -2.404 1.404 -2.092 1.00 81.50 209 SER A C 1
ATOM 1580 O O . SER A 1 209 ? -2.511 2.483 -1.495 1.00 81.50 209 SER A O 1
ATOM 1582 N N . ALA A 1 210 ? -1.669 1.272 -3.194 1.00 75.56 210 ALA A N 1
ATOM 1583 C CA . ALA A 1 210 ? -1.211 2.445 -3.915 1.00 75.56 210 ALA A CA 1
ATOM 1584 C C . ALA A 1 210 ? -2.425 3.296 -4.327 1.00 75.56 210 ALA A C 1
ATOM 1586 O O . ALA A 1 210 ? -3.495 2.747 -4.595 1.00 75.56 210 ALA A O 1
ATOM 1587 N N . PRO A 1 211 ? -2.265 4.618 -4.481 1.00 68.75 211 PRO A N 1
ATOM 1588 C CA . PRO A 1 211 ? -3.338 5.504 -4.938 1.00 68.75 211 PRO A CA 1
ATOM 1589 C C . PRO A 1 211 ? -3.820 5.220 -6.385 1.00 68.75 211 PRO A C 1
ATOM 1591 O O . PRO A 1 211 ? -4.637 5.959 -6.935 1.00 68.75 211 PRO A O 1
ATOM 1594 N N . GLY A 1 212 ? -3.321 4.163 -7.041 1.00 62.00 212 GLY A N 1
ATOM 1595 C CA . GLY A 1 212 ? -3.671 3.758 -8.403 1.00 62.00 212 GLY A CA 1
ATOM 1596 C C . GLY A 1 212 ? -3.322 4.820 -9.452 1.00 62.00 212 GLY A C 1
ATOM 1597 O O . GLY A 1 212 ? -2.337 5.552 -9.327 1.00 62.00 212 GLY A O 1
ATOM 1598 N N . LYS A 1 213 ? -4.173 4.951 -10.481 1.00 51.31 213 LYS A N 1
ATOM 1599 C CA . LYS A 1 213 ? -4.069 5.967 -11.551 1.00 51.31 213 LYS A CA 1
ATOM 1600 C C . LYS A 1 213 ? -4.119 7.418 -11.036 1.00 51.31 213 LYS A C 1
ATOM 1602 O O . LYS A 1 213 ? -3.828 8.336 -11.799 1.00 51.31 213 LYS A O 1
ATOM 1607 N N . MET A 1 214 ? -4.386 7.643 -9.741 1.00 46.34 214 MET A N 1
ATOM 1608 C CA . MET A 1 214 ? -4.215 8.936 -9.058 1.00 46.34 214 MET A CA 1
ATOM 1609 C C . MET A 1 214 ? -2.744 9.235 -8.717 1.00 46.34 214 MET A C 1
ATOM 1611 O O . MET A 1 214 ? -2.423 9.964 -7.775 1.00 46.34 214 MET A O 1
ATOM 1615 N N . GLY A 1 215 ? -1.824 8.731 -9.539 1.00 44.84 215 GLY A N 1
ATOM 1616 C CA . GLY A 1 215 ? -0.488 9.272 -9.739 1.00 44.84 215 GLY A CA 1
ATOM 1617 C C . GLY A 1 215 ? -0.547 10.678 -10.339 1.00 44.84 215 GLY A C 1
ATOM 1618 O O . GLY A 1 215 ? -0.007 10.899 -11.428 1.00 44.84 215 GLY A O 1
ATOM 1619 N N . THR A 1 216 ? -1.195 11.625 -9.651 1.00 52.19 216 THR A N 1
ATOM 1620 C CA . THR A 1 216 ? -0.935 13.049 -9.861 1.00 52.19 216 THR A CA 1
ATOM 1621 C C . THR A 1 216 ? 0.584 13.271 -9.797 1.00 52.19 216 THR A C 1
ATOM 1623 O O . THR A 1 216 ? 1.314 12.498 -9.164 1.00 52.19 216 THR A O 1
ATOM 1626 N N . PRO A 1 217 ? 1.123 14.325 -10.425 1.00 55.16 217 PRO A N 1
ATOM 1627 C CA . PRO A 1 217 ? 2.532 14.662 -10.255 1.00 55.16 217 PRO A CA 1
ATOM 1628 C C . PRO A 1 217 ? 2.945 14.736 -8.774 1.00 55.16 217 PRO A C 1
ATOM 1630 O O . PRO A 1 217 ? 4.086 14.419 -8.461 1.00 55.16 217 PRO A O 1
ATOM 1633 N N . ALA A 1 218 ? 2.025 15.082 -7.862 1.00 52.50 218 ALA A N 1
ATOM 1634 C CA . ALA A 1 218 ? 2.278 15.154 -6.425 1.00 52.50 218 ALA A CA 1
ATOM 1635 C C . ALA A 1 218 ? 2.601 13.787 -5.795 1.00 52.50 218 ALA A C 1
ATOM 1637 O O . ALA A 1 218 ? 3.540 13.694 -5.013 1.00 52.50 218 ALA A O 1
ATOM 1638 N N . THR A 1 219 ? 1.901 12.718 -6.180 1.00 58.59 219 THR A N 1
ATOM 1639 C CA . THR A 1 219 ? 2.146 11.358 -5.668 1.00 58.59 219 THR A CA 1
ATOM 1640 C C . THR A 1 219 ? 3.477 10.781 -6.145 1.00 58.59 219 THR A C 1
ATOM 1642 O O . THR A 1 219 ? 4.165 10.121 -5.378 1.00 58.59 219 THR A O 1
ATOM 1645 N N . ARG A 1 220 ? 3.893 11.082 -7.384 1.00 58.06 220 ARG A N 1
ATOM 1646 C CA . ARG A 1 220 ? 5.201 10.643 -7.922 1.00 58.06 220 ARG A CA 1
ATOM 1647 C C . ARG A 1 220 ? 6.369 11.479 -7.396 1.00 58.06 220 ARG A C 1
ATOM 1649 O O . ARG A 1 220 ? 7.469 10.965 -7.211 1.00 58.06 220 ARG A O 1
ATOM 1656 N N . ARG A 1 221 ? 6.137 12.775 -7.158 1.00 54.00 221 ARG A N 1
ATOM 1657 C CA . ARG A 1 221 ? 7.124 13.683 -6.551 1.00 54.00 221 ARG A CA 1
ATOM 1658 C C . ARG A 1 221 ? 7.328 13.399 -5.062 1.00 54.00 221 ARG A C 1
ATOM 1660 O O . ARG A 1 221 ? 8.438 13.588 -4.588 1.00 54.00 221 ARG A O 1
ATOM 1667 N N . GLY A 1 222 ? 6.299 12.902 -4.370 1.00 51.44 222 GLY A N 1
ATOM 1668 C CA . GLY A 1 222 ? 6.336 12.575 -2.941 1.00 51.44 222 GLY A CA 1
ATOM 1669 C C . GLY A 1 222 ? 7.167 11.345 -2.563 1.00 51.44 222 GLY A C 1
ATOM 1670 O O . GLY A 1 222 ? 7.349 11.098 -1.379 1.00 51.44 222 GLY A O 1
ATOM 1671 N N . LEU A 1 223 ? 7.693 10.595 -3.538 1.00 59.12 223 LEU A N 1
ATOM 1672 C CA . LEU A 1 223 ? 8.555 9.434 -3.285 1.00 59.12 223 LEU A CA 1
ATOM 1673 C C . LEU A 1 223 ? 10.026 9.790 -3.048 1.00 59.12 223 LEU A C 1
ATOM 1675 O O . LEU A 1 223 ? 10.765 8.961 -2.545 1.00 59.12 223 LEU A O 1
ATOM 1679 N N . HIS A 1 224 ? 10.470 10.990 -3.442 1.00 62.62 224 HIS A N 1
ATOM 1680 C CA . HIS A 1 224 ? 11.787 11.558 -3.105 1.00 62.62 224 HIS A CA 1
ATOM 1681 C C . HIS A 1 224 ? 13.035 10.648 -3.235 1.00 62.62 224 HIS A C 1
ATOM 1683 O O . HIS A 1 224 ? 14.052 10.928 -2.610 1.00 62.62 224 HIS A O 1
ATOM 1689 N N . GLY A 1 225 ? 13.026 9.619 -4.089 1.00 60.66 225 GLY A N 1
ATOM 1690 C CA . GLY A 1 225 ? 14.168 8.702 -4.223 1.00 60.66 225 GLY A CA 1
ATOM 1691 C C . GLY A 1 225 ? 14.003 7.346 -3.538 1.00 60.66 225 GLY A C 1
ATOM 1692 O O . GLY A 1 225 ? 14.889 6.508 -3.688 1.00 60.66 225 GLY A O 1
ATOM 1693 N N . GLU A 1 226 ? 12.901 7.122 -2.826 1.00 64.12 226 GLU A N 1
ATOM 1694 C CA . GLU A 1 226 ? 12.625 5.919 -2.040 1.00 64.12 226 GLU A CA 1
ATOM 1695 C C . GLU A 1 226 ? 11.588 5.011 -2.720 1.00 64.12 226 GLU A C 1
ATOM 1697 O O . GLU A 1 226 ? 10.824 5.432 -3.598 1.00 64.12 226 GLU A O 1
ATOM 1702 N N . GLN A 1 227 ? 11.571 3.738 -2.315 1.00 68.31 227 GLN A N 1
ATOM 1703 C CA . GLN A 1 227 ? 10.537 2.789 -2.721 1.00 68.31 227 GLN A CA 1
ATOM 1704 C C . GLN A 1 227 ? 9.286 3.028 -1.883 1.00 68.31 227 GLN A C 1
ATOM 1706 O O . GLN A 1 227 ? 9.371 3.175 -0.668 1.00 68.31 227 GLN A O 1
ATOM 1711 N N . PHE A 1 228 ? 8.110 2.999 -2.512 1.00 71.31 228 PHE A N 1
ATOM 1712 C CA . PHE A 1 228 ? 6.846 3.255 -1.816 1.00 71.31 228 PHE A CA 1
ATOM 1713 C C . PHE A 1 228 ? 6.614 2.295 -0.629 1.00 71.31 228 PHE A C 1
ATOM 1715 O O . PHE A 1 228 ? 6.078 2.708 0.392 1.00 71.31 228 PHE A O 1
ATOM 1722 N N . SER A 1 229 ? 7.036 1.030 -0.727 1.00 70.19 229 SER A N 1
ATOM 1723 C CA . SER A 1 229 ? 6.936 0.050 0.368 1.00 70.19 229 SER A CA 1
ATOM 1724 C C . SER A 1 229 ? 7.802 0.394 1.581 1.00 70.19 229 SER A C 1
ATOM 1726 O O . SER A 1 229 ? 7.413 0.098 2.708 1.00 70.19 229 SER A O 1
ATOM 1728 N N . ASP A 1 230 ? 8.946 1.042 1.363 1.00 74.06 230 ASP A N 1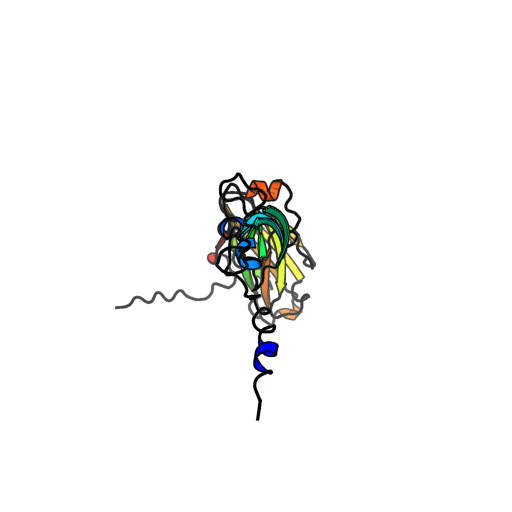
ATOM 1729 C CA . ASP A 1 230 ? 9.934 1.333 2.409 1.00 74.06 230 ASP A CA 1
ATOM 1730 C C . ASP A 1 230 ? 9.546 2.565 3.239 1.00 74.06 230 ASP A C 1
ATOM 1732 O O . ASP A 1 230 ? 10.087 2.800 4.324 1.00 74.06 230 ASP A O 1
ATOM 1736 N N . MET A 1 231 ? 8.557 3.325 2.758 1.00 75.94 231 MET A N 1
ATOM 1737 C CA . MET A 1 231 ? 8.024 4.507 3.430 1.00 75.94 231 MET A CA 1
ATOM 1738 C C . MET A 1 231 ? 7.179 4.170 4.662 1.00 75.94 231 MET A C 1
ATOM 1740 O O . MET A 1 231 ? 6.710 5.087 5.334 1.00 75.94 231 MET A O 1
ATOM 1744 N N . PHE A 1 232 ? 6.971 2.887 4.968 1.00 83.44 232 PHE A N 1
ATOM 1745 C CA . PHE A 1 232 ? 6.102 2.440 6.047 1.00 83.44 232 PHE A CA 1
ATOM 1746 C C . PHE A 1 232 ? 6.823 1.543 7.049 1.00 83.44 232 PHE A C 1
ATOM 1748 O O . PHE A 1 232 ? 7.622 0.678 6.696 1.00 83.44 232 PHE A O 1
ATOM 1755 N N . THR A 1 233 ? 6.468 1.699 8.318 1.00 85.00 233 THR A N 1
ATOM 1756 C CA . THR A 1 233 ? 6.732 0.723 9.379 1.00 85.00 233 THR A CA 1
ATOM 1757 C C . THR A 1 233 ? 5.456 0.434 10.138 1.00 85.00 233 THR A C 1
ATOM 1759 O O . THR A 1 233 ? 4.674 1.343 10.403 1.00 85.00 233 THR A O 1
ATOM 1762 N N . VAL A 1 234 ? 5.249 -0.830 10.491 1.00 82.19 234 VAL A N 1
ATOM 1763 C CA . VAL A 1 234 ? 4.111 -1.240 11.315 1.00 82.19 234 VAL A CA 1
ATOM 1764 C C . VAL A 1 234 ? 4.462 -1.032 12.785 1.00 82.19 234 VAL A C 1
ATOM 1766 O O . VAL A 1 234 ? 5.485 -1.529 13.254 1.00 82.19 234 VAL A O 1
ATOM 1769 N N . ASP A 1 235 ? 3.605 -0.313 13.501 1.00 80.62 235 ASP A N 1
ATOM 1770 C CA . ASP A 1 235 ? 3.673 -0.137 14.945 1.00 80.62 235 ASP A CA 1
ATOM 1771 C C . ASP A 1 235 ? 2.653 -1.052 15.634 1.00 80.62 235 ASP A C 1
ATOM 1773 O O . ASP A 1 235 ? 1.454 -0.761 15.724 1.00 80.62 235 ASP A O 1
ATOM 1777 N N . ASN A 1 236 ? 3.154 -2.179 16.138 1.00 74.75 236 ASN A N 1
ATOM 1778 C CA . ASN A 1 236 ? 2.346 -3.184 16.821 1.00 74.75 236 ASN A CA 1
ATOM 1779 C C . ASN A 1 236 ? 1.910 -2.768 18.234 1.00 74.75 236 ASN A C 1
ATOM 1781 O O . ASN A 1 236 ? 0.969 -3.359 18.755 1.00 74.75 236 ASN A O 1
ATOM 1785 N N . THR A 1 237 ? 2.545 -1.761 18.847 1.00 71.56 237 THR A N 1
ATOM 1786 C CA . THR A 1 237 ? 2.238 -1.335 20.230 1.00 71.56 237 THR A CA 1
ATOM 1787 C C . THR A 1 237 ? 0.883 -0.644 20.361 1.00 71.56 237 THR A C 1
ATOM 1789 O O . THR A 1 237 ? 0.362 -0.463 21.455 1.00 71.56 237 THR A O 1
ATOM 1792 N N . THR A 1 238 ? 0.305 -0.261 19.229 1.00 63.56 238 THR A N 1
ATOM 1793 C CA . THR A 1 238 ? -0.975 0.441 19.152 1.00 63.56 238 THR A CA 1
ATOM 1794 C C . THR A 1 238 ? -2.170 -0.498 19.094 1.00 63.56 238 THR A C 1
ATOM 1796 O O . THR A 1 238 ? -3.298 -0.060 19.311 1.00 63.56 238 THR A O 1
ATOM 1799 N N . SER A 1 239 ? -1.947 -1.777 18.781 1.00 66.94 239 SER A N 1
ATOM 1800 C CA . SER A 1 239 ? -3.029 -2.716 18.521 1.00 66.94 239 SER A CA 1
ATOM 1801 C C . SER A 1 239 ? -3.881 -2.938 19.766 1.00 66.94 239 SER A C 1
ATOM 1803 O O . SER A 1 239 ? -3.368 -3.235 20.839 1.00 66.94 239 SER A O 1
ATOM 1805 N N . THR A 1 240 ? -5.204 -2.909 19.611 1.00 62.84 240 THR A N 1
ATOM 1806 C CA . THR A 1 240 ? -6.133 -3.250 20.712 1.00 62.84 240 THR A CA 1
ATOM 1807 C C . THR A 1 240 ? -6.111 -4.739 21.101 1.00 62.84 240 THR A C 1
ATOM 1809 O O . THR A 1 240 ? -6.771 -5.138 22.052 1.00 62.84 240 THR A O 1
ATOM 1812 N N . THR A 1 241 ? -5.320 -5.559 20.398 1.00 53.72 241 THR A N 1
ATOM 1813 C CA . THR A 1 241 ? -5.102 -6.994 20.650 1.00 53.72 241 THR A CA 1
ATOM 1814 C C . THR A 1 241 ? -3.857 -7.342 21.467 1.00 53.72 241 THR A C 1
ATOM 1816 O O . THR A 1 241 ? -3.614 -8.529 21.682 1.00 53.72 241 THR A O 1
ATOM 1819 N N . THR A 1 242 ? -3.050 -6.383 21.936 1.00 41.91 242 THR A N 1
ATOM 1820 C CA . THR A 1 242 ? -1.914 -6.706 22.821 1.00 41.91 242 THR A CA 1
ATOM 1821 C C . THR A 1 242 ? -2.369 -6.998 24.251 1.00 41.91 242 THR A C 1
ATOM 1823 O O . THR A 1 242 ? -2.144 -6.204 25.153 1.00 41.91 242 THR A O 1
ATOM 1826 N N . ASP A 1 243 ? -2.947 -8.185 24.428 1.00 38.09 243 ASP A N 1
ATOM 1827 C CA . ASP A 1 243 ? -2.799 -9.022 25.618 1.00 38.09 243 ASP A CA 1
ATOM 1828 C C . ASP A 1 243 ? -2.272 -10.392 25.155 1.00 38.09 243 ASP A C 1
ATOM 1830 O O . ASP A 1 243 ? -2.988 -11.386 25.046 1.00 38.09 243 ASP A O 1
ATOM 1834 N N . ALA A 1 244 ? -0.979 -10.436 24.839 1.00 31.14 244 ALA A N 1
ATOM 1835 C CA . ALA A 1 244 ? -0.193 -11.662 24.869 1.00 31.14 244 ALA A CA 1
ATOM 1836 C C . ALA A 1 244 ? 1.106 -11.328 25.617 1.00 31.14 244 ALA A C 1
ATOM 1838 O O . ALA A 1 244 ? 1.855 -10.463 25.154 1.00 31.14 244 ALA A O 1
ATOM 1839 N N . PRO A 1 245 ? 1.373 -11.929 26.792 1.00 34.50 245 PRO A N 1
ATOM 1840 C CA . PRO A 1 245 ? 2.575 -11.626 27.551 1.00 34.50 245 PRO A CA 1
ATOM 1841 C C . PRO A 1 245 ? 3.796 -12.019 26.723 1.00 34.50 245 PRO A C 1
ATOM 1843 O O . PRO A 1 245 ? 3.891 -13.140 26.221 1.00 34.50 245 PRO A O 1
ATOM 1846 N N . VAL A 1 246 ? 4.747 -11.095 26.606 1.00 32.25 246 VAL A N 1
ATOM 1847 C CA . VAL A 1 246 ? 6.112 -11.407 26.189 1.00 32.25 246 VAL A CA 1
ATOM 1848 C C . VAL A 1 246 ? 6.660 -12.408 27.208 1.00 32.25 246 VAL A C 1
ATOM 1850 O O . VAL A 1 246 ? 7.077 -12.025 28.300 1.00 32.25 246 VAL A O 1
ATOM 1853 N N . GLN A 1 247 ? 6.629 -13.703 26.885 1.00 27.81 247 GLN A N 1
ATOM 1854 C CA . GLN A 1 247 ? 7.495 -14.668 27.548 1.00 27.81 247 GLN A CA 1
ATOM 1855 C C . GLN A 1 247 ? 8.922 -14.319 27.136 1.00 27.81 247 GLN A C 1
ATOM 1857 O O . GLN A 1 247 ? 9.382 -14.665 26.051 1.00 27.81 247 GLN A O 1
ATOM 1862 N N . ILE A 1 248 ? 9.609 -13.585 28.007 1.00 34.06 248 ILE A N 1
ATOM 1863 C CA . ILE A 1 248 ? 11.064 -13.560 28.012 1.00 34.06 248 ILE A CA 1
ATOM 1864 C C . ILE A 1 248 ? 11.479 -14.973 28.423 1.00 34.06 248 ILE A C 1
ATOM 1866 O O . ILE A 1 248 ? 11.421 -15.325 29.599 1.00 34.06 248 ILE A O 1
ATOM 1870 N N . VAL A 1 249 ? 11.834 -15.802 27.444 1.00 30.78 249 VAL A N 1
ATOM 1871 C CA . VAL A 1 249 ? 12.615 -17.008 27.709 1.00 30.78 249 VAL A CA 1
ATOM 1872 C C . VAL A 1 249 ? 14.022 -16.513 28.020 1.00 30.78 249 VAL A C 1
ATOM 1874 O O . VAL A 1 249 ? 14.754 -16.099 27.125 1.00 30.78 249 VAL A O 1
ATOM 1877 N N . ILE A 1 250 ? 14.360 -16.461 29.306 1.00 33.03 250 ILE A N 1
ATOM 1878 C CA . ILE A 1 250 ? 15.755 -16.465 29.735 1.00 33.03 250 ILE A CA 1
ATOM 1879 C C . ILE A 1 250 ? 16.151 -17.941 29.690 1.00 33.03 250 ILE A C 1
ATOM 1881 O O . ILE A 1 250 ? 15.604 -18.738 30.449 1.00 33.03 250 ILE A O 1
ATOM 1885 N N . GLU A 1 251 ? 16.994 -18.315 28.730 1.00 31.62 251 GLU A N 1
ATOM 1886 C CA . GLU A 1 251 ? 17.679 -19.608 28.764 1.00 31.62 251 GLU A CA 1
ATOM 1887 C C . GLU A 1 251 ? 18.754 -19.538 29.860 1.00 31.62 251 GLU A C 1
ATOM 1889 O O . GLU A 1 251 ? 19.522 -18.572 29.897 1.00 31.62 251 GLU A O 1
ATOM 1894 N N . ASP A 1 252 ? 18.749 -20.525 30.761 1.00 38.28 252 ASP A N 1
ATOM 1895 C CA . ASP A 1 252 ? 19.837 -20.786 31.716 1.00 38.28 252 ASP A CA 1
ATOM 1896 C C . ASP A 1 252 ? 21.092 -21.317 30.997 1.00 38.28 252 ASP A C 1
ATOM 1898 O O . ASP A 1 252 ? 20.941 -22.157 30.075 1.00 38.28 252 ASP A O 1
#

Radius of gyration: 24.05 Å; chains: 1; bounding box: 49×66×73 Å

pLDDT: mean 76.87, std 18.21, range [27.81, 94.69]

Foldseek 3Di:
DDPDDPVVVPVVVVPPDLDPDQDDWDFWCQVVQVQQSVDWDDDDQQTKGKGWPFWDFQFFFKIKTWIWIDTPPDIDIDIDMDGHDDQWTKFQAQAPNPHRGTIITHHADKWKAKDAALDDQQKWKTWKKAFADFKAKKWKAKAWDPDPRLQFQWKWKDFPPDPDTQDTDGPGDPGTDIGIGGHRTIIMMMTHGDPVCRRDMIMMIIDITHPGNPVDVCNSNRCRNHRPRVRIDTHRVPGPPPPDDPPPPPDD

Organism: Venturia inaequalis (NCBI:txid5025)

Sequence (252 aa):
MKAFDSLSLLLPLASLFTRAHGFEPFPSAKSFNLCAKLYNGGSGPGRVVFTTLQAQCTDTLTLSLSCWYALPHAGGKKGGEFQCDGGRVCLPNNIGGKDVNDAGCGILPQLHGEKVAFDADSRACSQGITTKGYAVYVSSRILPDNAPANAIRDCAVYKQGTEVSLLNAMPCPTGYETLKLEPWTTYQACVGIWPRYRPAPVRFTWHLSAPGKMGTPATRRGLHGEQFSDMFTVDNTTSTTTDAPVQIVIED